Protein AF-A0A0F9G428-F1 (afdb_monomer)

Organism: NCBI:txid412755

InterPro domains:
  IPR003812 Fido domain [PF02661] (107-133)
  IPR036597 Fido-like domain superfamily [G3DSA:1.10.3290.10] (27-138)
  IPR036597 Fido-like domain superfamily [SSF140931] (68-133)

Solvent-accessible surface area (backbone atoms only — not comparable to full-atom values): 10472 Å² total; per-residue (Å²): 122,44,64,66,52,40,52,50,50,46,47,51,56,43,40,74,74,71,36,55,66,92,39,75,69,25,45,49,42,38,50,22,44,48,54,31,47,52,52,52,50,58,43,44,75,73,72,50,76,85,46,76,65,50,55,48,52,32,38,26,46,44,28,49,80,69,19,68,77,48,60,30,92,54,86,66,71,57,98,88,37,82,48,52,58,39,91,46,27,69,61,37,51,51,46,46,63,74,63,37,80,80,46,53,38,68,55,43,32,51,54,49,62,48,39,46,49,41,69,55,52,45,70,60,48,36,47,50,50,28,16,58,68,64,72,21,71,51,60,62,63,82,76,78,67,77,83,64,91,69,64,79,61,75,78,78,74,74,86,73,84,85,74,73,83,62,85,68,56,78,71,78,72,93,70,87,124

Structure (mmCIF, N/CA/C/O backbone):
data_AF-A0A0F9G428-F1
#
_entry.id   AF-A0A0F9G428-F1
#
loop_
_atom_site.group_PDB
_atom_site.id
_atom_site.type_symbol
_atom_site.label_atom_id
_atom_site.label_alt_id
_atom_site.label_comp_id
_atom_site.label_asym_id
_atom_site.label_entity_id
_atom_site.label_seq_id
_atom_site.pdbx_PDB_ins_code
_atom_site.Cartn_x
_atom_site.Cartn_y
_atom_site.Cartn_z
_atom_site.occupancy
_atom_site.B_iso_or_equiv
_atom_site.auth_seq_id
_atom_site.auth_comp_id
_atom_site.auth_asym_id
_atom_site.auth_atom_id
_atom_site.pdbx_PDB_model_num
ATOM 1 N N . MET A 1 1 ? -18.779 -11.225 -1.335 1.00 70.62 1 MET A N 1
ATOM 2 C CA . MET A 1 1 ? -17.618 -11.091 -2.227 1.00 70.62 1 MET A CA 1
ATOM 3 C C . MET A 1 1 ? -18.003 -10.741 -3.639 1.00 70.62 1 MET A C 1
ATOM 5 O O . MET A 1 1 ? -18.387 -11.609 -4.420 1.00 70.62 1 MET A O 1
ATOM 9 N N . ASN A 1 2 ? -17.846 -9.464 -3.974 1.00 89.25 2 ASN A N 1
ATOM 10 C CA . ASN A 1 2 ? -17.869 -9.012 -5.354 1.00 89.25 2 ASN A CA 1
ATOM 11 C C . ASN A 1 2 ? -16.471 -9.209 -5.968 1.00 89.25 2 ASN A C 1
ATOM 13 O O . ASN A 1 2 ? -15.674 -8.280 -6.058 1.00 89.25 2 ASN A O 1
ATOM 17 N N . VAL A 1 3 ? -16.157 -10.453 -6.356 1.00 91.69 3 VAL A N 1
ATOM 18 C CA . VAL A 1 3 ? -14.840 -10.837 -6.919 1.00 91.69 3 VAL A CA 1
ATOM 19 C C . VAL A 1 3 ? -14.454 -9.940 -8.096 1.00 91.69 3 VAL A C 1
ATOM 21 O O . VAL A 1 3 ? -13.291 -9.579 -8.252 1.00 91.69 3 VAL A O 1
ATOM 24 N N . ILE A 1 4 ? -15.443 -9.560 -8.909 1.00 94.88 4 ILE A N 1
ATOM 25 C CA . ILE A 1 4 ? -15.246 -8.707 -10.079 1.00 94.88 4 ILE A CA 1
ATOM 26 C C . ILE A 1 4 ? -14.824 -7.297 -9.649 1.00 94.88 4 ILE A C 1
ATOM 28 O O . ILE A 1 4 ? -13.865 -6.771 -10.208 1.00 94.88 4 ILE A O 1
ATOM 32 N N . ALA A 1 5 ? -15.485 -6.702 -8.649 1.00 95.81 5 ALA A N 1
ATOM 33 C CA . ALA A 1 5 ? -15.118 -5.375 -8.151 1.00 95.81 5 ALA A CA 1
ATOM 34 C C . ALA A 1 5 ? -13.703 -5.353 -7.558 1.00 95.81 5 ALA A C 1
ATOM 36 O O . ALA A 1 5 ? -12.905 -4.501 -7.941 1.00 95.81 5 ALA A O 1
ATOM 37 N N . VAL A 1 6 ? -13.359 -6.332 -6.712 1.00 97.44 6 VAL A N 1
ATOM 38 C CA . VAL A 1 6 ? -12.013 -6.448 -6.121 1.00 97.44 6 VAL A CA 1
ATOM 39 C C . VAL A 1 6 ? -10.941 -6.596 -7.197 1.00 97.44 6 VAL A C 1
ATOM 41 O O . VAL A 1 6 ? -9.953 -5.864 -7.205 1.00 97.44 6 VAL A O 1
ATOM 44 N N . HIS A 1 7 ? -11.150 -7.498 -8.154 1.00 97.81 7 HIS A N 1
ATOM 45 C CA . HIS A 1 7 ? -10.199 -7.706 -9.239 1.00 97.81 7 HIS A CA 1
ATOM 46 C C . HIS A 1 7 ? -10.033 -6.456 -10.120 1.00 97.81 7 HIS A C 1
ATOM 48 O O . HIS A 1 7 ? -8.911 -6.095 -10.477 1.00 97.81 7 HIS A O 1
ATOM 54 N N . ASN A 1 8 ? -11.130 -5.764 -10.445 1.00 97.88 8 ASN A N 1
ATOM 55 C CA . ASN A 1 8 ? -11.081 -4.528 -11.226 1.00 97.88 8 ASN A CA 1
ATOM 56 C C . ASN A 1 8 ? -10.352 -3.410 -10.475 1.00 97.88 8 ASN A C 1
ATOM 58 O O . ASN A 1 8 ? -9.539 -2.714 -11.080 1.00 97.88 8 ASN A O 1
ATOM 62 N N . PHE A 1 9 ? -10.591 -3.275 -9.169 1.00 98.00 9 PHE A N 1
ATOM 63 C CA . PHE A 1 9 ? -9.889 -2.316 -8.321 1.00 98.00 9 PHE A CA 1
ATOM 64 C C . PHE A 1 9 ? -8.380 -2.563 -8.315 1.00 98.00 9 PHE A C 1
ATOM 66 O O . PHE A 1 9 ? -7.604 -1.649 -8.578 1.00 98.00 9 PHE A O 1
ATOM 73 N N . ILE A 1 10 ? -7.959 -3.808 -8.078 1.00 98.38 10 ILE A N 1
ATOM 74 C CA . ILE A 1 10 ? -6.539 -4.182 -8.053 1.00 98.38 10 ILE A CA 1
ATOM 75 C C . ILE A 1 10 ? -5.865 -3.853 -9.387 1.00 98.38 10 ILE A C 1
ATOM 77 O O . ILE A 1 10 ? -4.782 -3.269 -9.409 1.00 98.38 10 ILE A O 1
ATOM 81 N N . ARG A 1 11 ? -6.505 -4.203 -10.509 1.00 98.25 11 ARG A N 1
ATOM 82 C CA . ARG A 1 11 ? -5.982 -3.891 -11.846 1.00 98.25 11 ARG A CA 1
ATOM 83 C C . ARG A 1 11 ? -5.840 -2.390 -12.059 1.00 98.25 11 ARG A C 1
ATOM 85 O O . ARG A 1 11 ? -4.772 -1.951 -12.473 1.00 98.25 11 ARG A O 1
ATOM 92 N N . ALA A 1 12 ? -6.882 -1.627 -11.737 1.00 96.94 12 ALA A N 1
ATOM 93 C CA . ALA A 1 12 ? -6.874 -0.177 -11.873 1.00 96.94 12 ALA A CA 1
ATOM 94 C C . ALA A 1 12 ? -5.786 0.470 -11.002 1.00 96.94 12 ALA A C 1
ATOM 96 O O . ALA A 1 12 ? -5.094 1.371 -11.462 1.00 96.94 12 ALA A O 1
ATOM 97 N N . GLU A 1 13 ? -5.581 -0.007 -9.772 1.00 96.38 13 GLU A N 1
ATOM 98 C CA . GLU A 1 13 ? -4.558 0.531 -8.872 1.00 96.38 13 GLU A CA 1
ATOM 99 C C . GLU A 1 13 ? -3.133 0.223 -9.357 1.00 96.38 13 GLU A C 1
ATOM 101 O O . GLU A 1 13 ? -2.259 1.089 -9.293 1.00 96.38 13 GLU A O 1
ATOM 106 N N . VAL A 1 14 ? -2.890 -0.977 -9.893 1.00 97.00 14 VAL A N 1
ATOM 107 C CA . VAL A 1 14 ? -1.595 -1.336 -10.497 1.00 97.00 14 VAL A CA 1
ATOM 108 C C . VAL A 1 14 ? -1.327 -0.504 -11.757 1.00 97.00 14 VAL A C 1
ATOM 110 O O . VAL A 1 14 ? -0.237 0.048 -11.903 1.00 97.00 14 VAL A O 1
ATOM 113 N N . GLU A 1 15 ? -2.321 -0.354 -12.634 1.00 96.50 15 GLU A N 1
ATOM 114 C CA . GLU A 1 15 ? -2.215 0.459 -13.853 1.00 96.50 15 GLU A CA 1
ATOM 115 C C . GLU A 1 15 ? -1.987 1.944 -13.536 1.00 96.50 15 GLU A C 1
ATOM 117 O O . GLU A 1 15 ? -1.097 2.576 -14.106 1.00 96.50 15 GLU A O 1
ATOM 122 N N . ARG A 1 16 ? -2.711 2.497 -12.554 1.00 93.44 16 ARG A N 1
ATOM 123 C CA . ARG A 1 16 ? -2.558 3.886 -12.086 1.00 93.44 16 ARG A CA 1
ATOM 124 C C . ARG A 1 16 ? -1.141 4.189 -11.592 1.00 93.44 16 ARG A C 1
ATOM 126 O O . ARG A 1 16 ? -0.690 5.329 -11.691 1.00 93.44 16 ARG A O 1
ATOM 133 N N . GLN A 1 17 ? -0.432 3.187 -11.071 1.00 90.06 17 GLN A N 1
ATOM 134 C CA . GLN A 1 17 ? 0.965 3.308 -10.640 1.00 90.06 17 GLN A CA 1
ATOM 135 C C . GLN A 1 17 ? 1.978 3.165 -11.791 1.00 90.06 17 GLN A C 1
ATOM 137 O O . GLN A 1 17 ? 3.183 3.210 -11.552 1.00 90.06 17 GLN A O 1
ATOM 142 N N . GLY A 1 18 ? 1.501 3.062 -13.035 1.00 93.62 18 GLY A N 1
ATOM 143 C CA . GLY A 1 18 ? 2.313 3.099 -14.249 1.00 93.62 18 GLY A CA 1
ATOM 144 C C . GLY A 1 18 ? 2.763 1.732 -14.759 1.00 93.62 18 GLY A C 1
ATOM 145 O O . GLY A 1 18 ? 3.651 1.676 -15.608 1.00 93.62 18 GLY A O 1
ATOM 146 N N . PHE A 1 19 ? 2.187 0.638 -14.256 1.00 96.00 19 PHE A N 1
ATOM 147 C CA . PHE A 1 19 ? 2.495 -0.702 -14.751 1.00 96.00 19 PHE A CA 1
ATOM 148 C C . PHE A 1 19 ? 1.577 -1.088 -15.907 1.00 96.00 19 PHE A C 1
ATOM 150 O O . PHE A 1 19 ? 0.356 -1.058 -15.785 1.00 96.00 19 PHE A O 1
ATOM 157 N N . ASP A 1 20 ? 2.183 -1.516 -17.010 1.00 97.50 20 ASP A N 1
ATOM 158 C CA . ASP A 1 20 ? 1.467 -2.056 -18.161 1.00 97.50 20 ASP A CA 1
ATOM 159 C C . ASP A 1 20 ? 0.950 -3.470 -17.850 1.00 97.50 20 ASP A C 1
ATOM 161 O O . ASP A 1 20 ? 1.734 -4.404 -17.631 1.00 97.50 20 ASP A O 1
ATOM 165 N N . LEU A 1 21 ? -0.376 -3.622 -17.828 1.00 97.81 21 LEU A N 1
ATOM 166 C CA . LEU A 1 21 ? -1.058 -4.867 -17.474 1.00 97.81 21 LEU A CA 1
ATOM 167 C C . LEU A 1 21 ? -0.933 -5.968 -18.537 1.00 97.81 21 LEU A C 1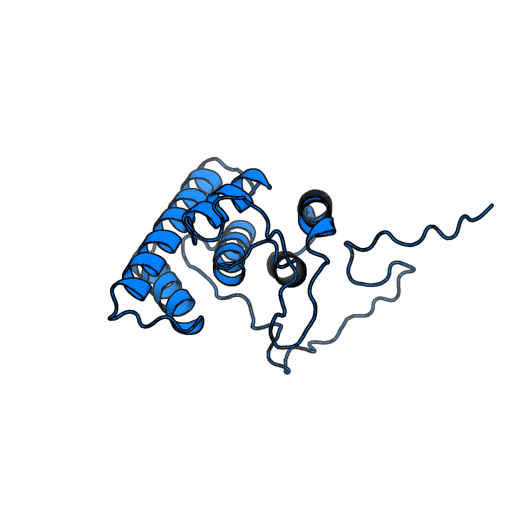
ATOM 169 O O . LEU A 1 21 ? -1.221 -7.122 -18.217 1.00 97.81 21 LEU A O 1
ATOM 173 N N . ASP A 1 22 ? -0.483 -5.642 -19.751 1.00 97.44 22 ASP A N 1
ATOM 174 C CA . ASP A 1 22 ? -0.240 -6.614 -20.823 1.00 97.44 22 ASP A CA 1
ATOM 175 C C . ASP A 1 22 ? 1.184 -7.198 -20.764 1.00 97.44 22 ASP A C 1
ATOM 177 O O . ASP A 1 22 ? 1.534 -8.128 -21.497 1.00 97.44 22 ASP A O 1
ATOM 181 N N . THR A 1 23 ? 2.019 -6.698 -19.849 1.00 98.19 23 THR A N 1
ATOM 182 C CA . THR A 1 23 ? 3.362 -7.229 -19.598 1.00 98.19 23 THR A CA 1
ATOM 183 C C . THR A 1 23 ? 3.367 -8.263 -18.475 1.00 98.19 23 THR A C 1
ATOM 185 O O . THR A 1 23 ? 2.554 -8.231 -17.548 1.00 98.19 23 THR A O 1
ATOM 188 N N . ALA A 1 24 ? 4.360 -9.159 -18.496 1.00 98.00 24 ALA A N 1
ATOM 189 C CA . ALA A 1 24 ? 4.604 -10.079 -17.382 1.00 98.00 24 ALA A CA 1
ATOM 190 C C . ALA A 1 24 ? 4.796 -9.334 -16.050 1.00 98.00 24 ALA A C 1
ATOM 192 O O . ALA A 1 24 ? 4.366 -9.812 -15.003 1.00 98.00 24 ALA A O 1
ATOM 193 N N . GLU A 1 25 ? 5.404 -8.149 -16.098 1.00 96.88 25 GLU A N 1
ATOM 194 C CA . GLU A 1 25 ? 5.651 -7.323 -14.926 1.00 96.88 25 GLU A CA 1
ATOM 195 C C . GLU A 1 25 ? 4.349 -6.814 -14.279 1.00 96.88 25 GLU A C 1
ATOM 197 O O . GLU A 1 25 ? 4.167 -6.962 -13.065 1.00 96.88 25 GLU A O 1
ATOM 202 N N . GLY A 1 26 ? 3.435 -6.249 -15.075 1.00 97.88 26 GLY A N 1
ATOM 203 C CA . GLY A 1 26 ? 2.136 -5.779 -14.589 1.00 97.88 26 GLY A CA 1
ATOM 204 C C . GLY A 1 26 ? 1.253 -6.924 -14.099 1.00 97.88 26 GLY A C 1
ATOM 205 O O . GLY A 1 26 ? 0.699 -6.845 -13.001 1.00 97.88 26 GLY A O 1
ATOM 206 N N . MET A 1 27 ? 1.192 -8.034 -14.844 1.00 98.25 27 MET A N 1
ATOM 207 C CA . MET A 1 27 ? 0.426 -9.224 -14.445 1.00 98.25 27 MET A CA 1
ATOM 208 C C . MET A 1 27 ? 0.893 -9.804 -13.101 1.00 98.25 27 MET A C 1
ATOM 210 O O . MET A 1 27 ? 0.073 -10.187 -12.260 1.00 98.25 27 MET A O 1
ATOM 214 N N . VAL A 1 28 ? 2.208 -9.845 -12.867 1.0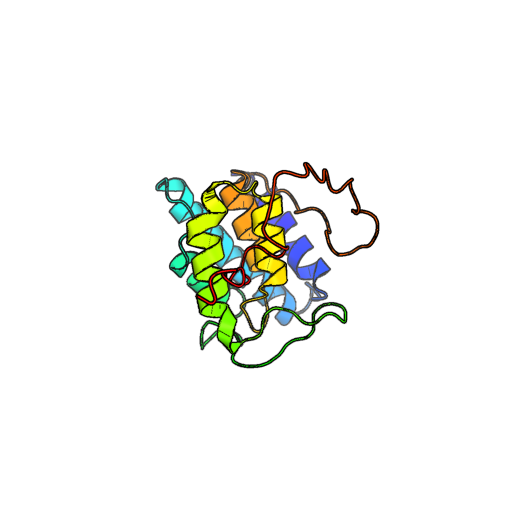0 98.31 28 VAL A N 1
ATOM 215 C CA . VAL A 1 28 ? 2.767 -10.312 -11.591 1.00 98.31 28 VAL A CA 1
ATOM 216 C C . VAL A 1 28 ? 2.395 -9.369 -10.447 1.00 98.31 28 VAL A C 1
ATOM 218 O O . VAL A 1 28 ? 2.014 -9.846 -9.382 1.00 98.31 28 VAL A O 1
ATOM 221 N N . ARG A 1 29 ? 2.404 -8.047 -10.656 1.00 98.38 29 ARG A N 1
ATOM 222 C CA . ARG A 1 29 ? 1.995 -7.084 -9.617 1.00 98.38 29 ARG A CA 1
ATOM 223 C C . ARG A 1 29 ? 0.510 -7.128 -9.286 1.00 98.38 29 ARG A C 1
ATOM 225 O O . ARG A 1 29 ? 0.165 -7.003 -8.113 1.00 98.38 29 ARG A O 1
ATOM 232 N N . VAL A 1 30 ? -0.351 -7.360 -10.279 1.00 98.50 30 VAL A N 1
ATOM 233 C CA . VAL A 1 30 ? -1.775 -7.663 -10.047 1.00 98.50 30 VAL A CA 1
ATOM 234 C C . VAL A 1 30 ? -1.908 -8.906 -9.170 1.00 98.50 30 VAL A C 1
ATOM 236 O O . VAL A 1 30 ? -2.649 -8.891 -8.191 1.00 98.50 30 VAL A O 1
ATOM 239 N N . SER A 1 31 ? -1.142 -9.957 -9.471 1.00 98.56 31 SER A N 1
ATOM 240 C CA . SER A 1 31 ? -1.166 -11.205 -8.698 1.00 98.56 31 SER A CA 1
ATOM 241 C C . SER A 1 31 ? -0.684 -10.995 -7.257 1.00 98.56 31 SER A C 1
ATOM 243 O O . SER A 1 31 ? -1.336 -11.441 -6.319 1.00 98.56 31 SER A O 1
ATOM 245 N N . TRP A 1 32 ? 0.419 -10.270 -7.063 1.00 98.75 32 TRP A N 1
ATOM 246 C CA . TRP A 1 32 ? 0.957 -9.928 -5.743 1.00 98.75 32 TRP A CA 1
ATOM 247 C C . TRP A 1 32 ? -0.009 -9.094 -4.904 1.00 98.75 32 TRP A C 1
ATOM 249 O O . TRP A 1 32 ? -0.239 -9.407 -3.737 1.00 98.75 32 TRP A O 1
ATOM 259 N N . MET A 1 33 ? -0.623 -8.066 -5.492 1.00 98.56 33 MET A N 1
ATOM 260 C CA . MET A 1 33 ? -1.630 -7.277 -4.787 1.00 98.56 33 MET A CA 1
ATOM 261 C C . MET A 1 33 ? -2.877 -8.113 -4.464 1.00 98.56 33 MET A C 1
ATOM 263 O O . MET A 1 33 ? -3.417 -7.965 -3.374 1.00 98.56 33 MET A O 1
ATOM 267 N N . GLY A 1 34 ? -3.291 -9.029 -5.348 1.00 98.62 34 GLY A N 1
ATOM 268 C CA . GLY A 1 34 ? -4.361 -9.996 -5.074 1.00 98.62 34 GLY A CA 1
ATOM 269 C C . GLY A 1 34 ? -4.077 -10.883 -3.866 1.00 98.62 34 GLY A C 1
ATOM 270 O O . GLY A 1 34 ? -4.918 -10.986 -2.978 1.00 98.62 34 GLY A O 1
ATOM 271 N N . LEU A 1 35 ? -2.868 -11.443 -3.771 1.00 98.69 35 LEU A N 1
ATOM 272 C CA . LEU A 1 35 ? -2.460 -12.251 -2.617 1.00 98.69 35 LEU A CA 1
ATOM 273 C C . LEU A 1 35 ? -2.467 -11.443 -1.310 1.00 98.69 35 LEU A C 1
ATOM 275 O O . LEU A 1 35 ? -2.949 -11.928 -0.287 1.00 98.69 35 LEU A O 1
ATOM 279 N N . ALA A 1 36 ? -1.973 -10.203 -1.340 1.00 98.62 36 ALA A N 1
ATOM 280 C CA . ALA A 1 36 ? -2.014 -9.318 -0.176 1.00 98.62 36 ALA A CA 1
ATOM 281 C C . ALA A 1 36 ? -3.454 -8.927 0.210 1.00 98.62 36 ALA A C 1
ATOM 283 O O . ALA A 1 36 ? -3.769 -8.807 1.395 1.00 98.62 36 ALA A O 1
ATOM 284 N N . TRP A 1 37 ? -4.341 -8.760 -0.774 1.00 98.56 37 TRP A N 1
ATOM 285 C CA . TRP A 1 37 ? -5.758 -8.477 -0.545 1.00 98.56 37 TRP A CA 1
ATOM 286 C C . TRP A 1 37 ? -6.470 -9.653 0.126 1.00 98.56 37 TRP A C 1
ATOM 288 O O . TRP A 1 37 ? -7.191 -9.470 1.108 1.00 98.56 37 TRP A O 1
ATOM 298 N N . ASP A 1 38 ? -6.240 -10.871 -0.364 1.00 98.12 38 ASP A N 1
ATOM 299 C CA . ASP A 1 38 ? -6.799 -12.085 0.231 1.00 98.12 38 ASP A CA 1
ATOM 300 C C . ASP A 1 38 ? -6.282 -12.300 1.658 1.00 98.12 38 ASP A C 1
ATOM 302 O O . ASP A 1 38 ? -7.063 -12.649 2.545 1.00 98.12 38 ASP A O 1
ATOM 306 N N . TYR A 1 39 ? -5.003 -12.001 1.916 1.00 98.06 39 TYR A N 1
ATOM 307 C CA . TYR A 1 39 ? -4.448 -11.989 3.271 1.00 98.06 39 TYR A CA 1
ATOM 308 C C . TYR A 1 39 ? -5.224 -11.042 4.201 1.00 98.06 39 TYR A C 1
ATOM 310 O O . TYR A 1 39 ? -5.662 -11.459 5.278 1.00 98.06 39 TYR A O 1
ATOM 318 N N . ALA A 1 40 ? -5.441 -9.790 3.781 1.00 97.94 40 ALA A N 1
ATOM 319 C CA . ALA A 1 40 ? -6.188 -8.804 4.564 1.00 97.94 40 ALA A CA 1
ATOM 320 C C . ALA A 1 40 ? -7.617 -9.277 4.862 1.00 97.94 40 ALA A C 1
ATOM 322 O O . ALA A 1 40 ? -8.065 -9.216 6.005 1.00 97.94 40 ALA A O 1
ATOM 323 N N . ARG A 1 41 ? -8.305 -9.842 3.865 1.00 96.00 41 ARG A N 1
ATOM 324 C CA . ARG A 1 41 ? -9.663 -10.384 4.026 1.00 96.00 41 ARG A CA 1
ATOM 325 C C . ARG A 1 41 ? -9.725 -11.552 4.996 1.00 96.00 41 ARG A C 1
ATOM 327 O O . ARG A 1 41 ? -10.626 -11.615 5.830 1.00 96.00 41 ARG A O 1
ATOM 334 N N . MET A 1 42 ? -8.772 -12.480 4.914 1.00 95.75 42 MET A N 1
ATOM 335 C CA . MET A 1 42 ? -8.703 -13.605 5.847 1.00 95.75 42 MET A CA 1
ATOM 336 C C . MET A 1 42 ? -8.555 -13.115 7.290 1.00 95.75 42 MET A C 1
ATOM 338 O O . MET A 1 42 ? -9.246 -13.617 8.177 1.00 95.75 42 MET A O 1
ATOM 342 N N . ARG A 1 43 ? -7.715 -12.102 7.526 1.00 96.00 43 ARG A N 1
ATOM 343 C CA . ARG A 1 43 ? -7.529 -11.506 8.857 1.00 96.00 43 ARG A CA 1
ATOM 344 C C . ARG A 1 43 ? -8.752 -10.719 9.325 1.00 96.00 43 ARG A C 1
ATOM 346 O O . ARG A 1 43 ? -9.196 -10.926 10.452 1.00 96.00 43 ARG A O 1
ATOM 353 N N . GLU A 1 44 ? -9.352 -9.903 8.461 1.00 94.12 44 GLU A N 1
ATOM 354 C CA . GLU A 1 44 ? -10.589 -9.175 8.769 1.00 94.12 44 GLU A CA 1
ATOM 355 C C . GLU A 1 44 ? -11.734 -10.128 9.141 1.00 94.12 44 GLU A C 1
ATOM 357 O O . GLU A 1 44 ? -12.436 -9.894 10.122 1.00 94.12 44 GLU A O 1
ATOM 362 N N . SER A 1 45 ? -11.885 -11.247 8.423 1.00 87.25 45 SER A N 1
ATOM 363 C CA . SER A 1 45 ? -12.916 -12.253 8.719 1.00 87.25 45 SER A CA 1
ATOM 364 C C . SER A 1 45 ? -12.753 -12.907 10.098 1.00 87.25 45 SER A C 1
ATOM 366 O O . SER A 1 45 ? -13.726 -13.391 10.675 1.00 87.25 45 SER A O 1
ATOM 368 N N . GLY A 1 46 ? -11.534 -12.881 10.649 1.00 87.00 46 GLY A N 1
ATOM 369 C CA . GLY A 1 46 ? -11.232 -13.276 12.025 1.00 87.00 46 GLY A CA 1
ATOM 370 C C . GLY A 1 46 ? -11.570 -12.209 13.075 1.00 87.00 46 GLY A C 1
ATOM 371 O O . GLY A 1 46 ? -11.461 -12.484 14.266 1.00 87.00 46 GLY A O 1
ATOM 372 N N . GLY A 1 47 ? -11.997 -11.014 12.654 1.00 84.38 47 GLY A N 1
ATOM 373 C CA . GLY A 1 47 ? -12.283 -9.863 13.513 1.00 84.38 47 GLY A CA 1
ATOM 374 C C . GLY A 1 47 ? -11.060 -8.997 13.834 1.00 84.38 47 GLY A C 1
ATOM 375 O O . GLY A 1 47 ? -11.155 -8.103 14.679 1.00 84.38 47 GLY A O 1
ATOM 376 N N . ASP A 1 48 ? -9.919 -9.241 13.184 1.00 85.69 48 ASP A N 1
ATOM 377 C CA . ASP A 1 48 ? -8.679 -8.522 13.463 1.00 85.69 48 ASP A CA 1
ATOM 378 C C . ASP A 1 48 ? -8.646 -7.144 12.788 1.00 85.69 48 ASP A C 1
ATOM 380 O O . ASP A 1 48 ? -9.023 -6.974 11.626 1.00 85.69 48 ASP A O 1
ATOM 384 N N . LYS A 1 49 ? -8.076 -6.166 13.498 1.00 89.56 49 LYS A N 1
ATOM 385 C CA . LYS A 1 49 ? -7.566 -4.925 12.896 1.00 89.56 49 LYS A CA 1
ATOM 386 C C . LYS A 1 49 ? -6.112 -5.128 12.425 1.00 89.56 49 LYS A C 1
ATOM 388 O O . LYS A 1 49 ? -5.387 -5.891 13.068 1.00 89.56 49 LYS A O 1
ATOM 393 N N . PRO A 1 50 ? -5.648 -4.425 11.374 1.00 93.50 50 PRO A N 1
ATOM 394 C CA . PRO A 1 50 ? -4.320 -4.641 10.786 1.00 93.50 50 PRO A CA 1
ATOM 395 C C . PRO A 1 50 ? -3.162 -4.269 11.719 1.00 93.50 50 PRO A C 1
ATOM 397 O O . PRO A 1 50 ? -2.879 -3.103 11.918 1.00 93.50 50 PRO A O 1
ATOM 400 N N . SER A 1 51 ? -2.398 -5.219 12.238 1.00 93.88 51 SER A N 1
ATOM 401 C CA . SER A 1 51 ? -1.187 -4.919 13.016 1.00 93.88 51 SER A CA 1
ATOM 402 C C . SER A 1 51 ? -0.020 -4.404 12.151 1.00 93.88 51 SER A C 1
ATOM 404 O O . SER A 1 51 ? -0.005 -4.543 10.930 1.00 93.88 51 SER A O 1
ATOM 406 N N . VAL A 1 52 ? 1.046 -3.895 12.785 1.00 94.75 52 VAL A N 1
ATOM 407 C CA . VAL A 1 52 ? 2.309 -3.577 12.078 1.00 94.75 52 VAL A CA 1
ATOM 408 C C . VAL A 1 52 ? 2.902 -4.807 11.380 1.00 94.75 52 VAL A C 1
ATOM 410 O O . VAL A 1 52 ? 3.501 -4.673 10.315 1.00 94.75 52 VAL A O 1
ATOM 413 N N . TYR A 1 53 ? 2.715 -6.003 11.947 1.00 96.00 53 TYR A N 1
ATOM 414 C CA . TYR A 1 53 ? 3.126 -7.246 11.296 1.00 96.00 53 TYR A CA 1
ATOM 415 C C . TYR A 1 53 ? 2.354 -7.466 9.988 1.00 96.00 53 TYR A C 1
ATOM 417 O O . TYR A 1 53 ? 2.963 -7.7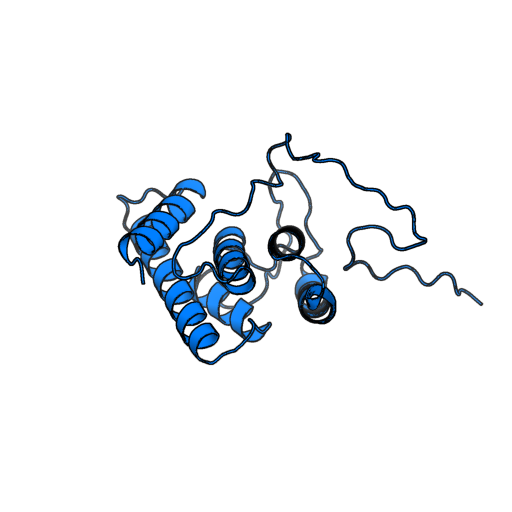73 8.970 1.00 96.00 53 TYR A O 1
ATOM 425 N N . ASP A 1 54 ? 1.047 -7.199 9.983 1.00 97.06 54 ASP A N 1
ATOM 426 C CA . ASP A 1 54 ? 0.208 -7.314 8.783 1.00 97.06 54 ASP A CA 1
ATOM 427 C C . ASP A 1 54 ? 0.643 -6.340 7.691 1.00 97.06 54 ASP A C 1
ATOM 429 O O . ASP A 1 54 ? 0.708 -6.699 6.519 1.00 97.06 54 ASP A O 1
ATOM 433 N N . ILE A 1 55 ? 1.013 -5.120 8.082 1.00 97.50 55 ILE A N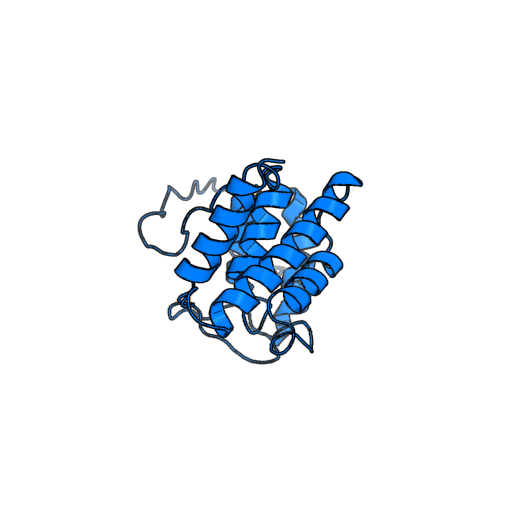 1
ATOM 434 C CA . ILE A 1 55 ? 1.547 -4.110 7.165 1.00 97.50 55 ILE A CA 1
ATOM 435 C C . ILE A 1 55 ? 2.855 -4.592 6.516 1.00 97.50 55 ILE A C 1
ATOM 437 O O . ILE A 1 55 ? 3.039 -4.431 5.309 1.00 97.50 55 ILE A O 1
ATOM 441 N N . LEU A 1 56 ? 3.758 -5.198 7.294 1.00 98.12 56 LEU A N 1
ATOM 442 C CA . LEU A 1 56 ? 5.020 -5.751 6.790 1.00 98.12 56 LEU A CA 1
ATOM 443 C C . LEU A 1 56 ? 4.803 -6.969 5.881 1.00 98.12 56 LEU A C 1
ATOM 445 O O . LEU A 1 56 ? 5.440 -7.057 4.832 1.00 98.12 56 LEU A O 1
ATOM 449 N N . GLU A 1 57 ? 3.895 -7.869 6.253 1.00 98.38 57 GLU A N 1
ATOM 450 C CA . GLU A 1 57 ? 3.547 -9.059 5.470 1.00 98.38 57 GLU A CA 1
ATOM 451 C C . GLU A 1 57 ? 2.942 -8.672 4.113 1.00 98.38 57 GLU A C 1
ATOM 453 O O . GLU A 1 57 ? 3.374 -9.156 3.063 1.00 98.38 57 GLU A O 1
ATOM 458 N N . MET A 1 58 ? 2.002 -7.720 4.103 1.00 98.56 58 MET A N 1
ATOM 459 C CA . MET A 1 58 ? 1.427 -7.191 2.864 1.00 98.56 58 MET A CA 1
ATOM 460 C C . MET A 1 58 ? 2.482 -6.492 2.004 1.00 98.56 58 MET A C 1
ATOM 462 O O . MET A 1 58 ? 2.500 -6.685 0.791 1.00 98.56 58 MET A O 1
ATOM 466 N N . ALA A 1 59 ? 3.387 -5.716 2.605 1.00 98.50 59 ALA A N 1
ATOM 467 C CA . ALA A 1 59 ? 4.447 -5.033 1.867 1.00 98.50 59 ALA A CA 1
ATOM 468 C C . ALA A 1 59 ? 5.449 -5.999 1.229 1.00 98.50 59 ALA A C 1
ATOM 470 O O . ALA A 1 59 ? 5.876 -5.774 0.092 1.00 98.50 59 ALA A O 1
ATOM 471 N N . TYR A 1 60 ? 5.812 -7.071 1.939 1.00 98.56 60 TYR A N 1
ATOM 472 C CA . TYR A 1 60 ? 6.609 -8.157 1.381 1.00 98.56 60 TYR A CA 1
ATOM 473 C C . TYR A 1 60 ? 5.853 -8.852 0.246 1.00 98.56 60 TYR A C 1
ATOM 475 O O . TYR A 1 60 ? 6.408 -9.049 -0.825 1.00 98.56 60 TYR A O 1
ATOM 483 N N . THR A 1 61 ? 4.568 -9.145 0.425 1.00 98.69 61 THR A N 1
ATOM 484 C CA . THR A 1 61 ? 3.760 -9.805 -0.608 1.00 98.69 61 THR A CA 1
ATOM 485 C C . THR A 1 61 ? 3.621 -8.949 -1.872 1.00 98.69 61 THR A C 1
ATOM 487 O O . THR A 1 61 ? 3.735 -9.473 -2.976 1.00 98.69 61 THR A O 1
ATOM 490 N N . ILE A 1 62 ? 3.423 -7.633 -1.722 1.00 98.44 62 ILE A N 1
ATOM 491 C CA . ILE A 1 62 ? 3.217 -6.676 -2.822 1.00 98.44 62 ILE A CA 1
ATOM 492 C C . ILE A 1 62 ? 4.483 -6.439 -3.657 1.00 98.44 62 ILE A C 1
ATOM 494 O O . ILE A 1 62 ? 4.378 -6.248 -4.868 1.00 98.44 62 ILE A O 1
ATOM 498 N N . GLU A 1 63 ? 5.663 -6.423 -3.035 1.00 98.06 63 GLU A N 1
ATOM 499 C CA . GLU A 1 63 ? 6.950 -6.201 -3.709 1.00 98.06 63 GLU A CA 1
ATOM 500 C C . GLU A 1 63 ? 8.064 -7.050 -3.054 1.00 98.06 63 GLU A C 1
ATOM 502 O O . GLU A 1 63 ? 8.959 -6.513 -2.388 1.00 98.06 63 GLU A O 1
ATOM 507 N N . PRO A 1 64 ? 8.067 -8.382 -3.244 1.00 97.69 64 PRO A N 1
ATOM 508 C CA . PRO A 1 64 ? 8.869 -9.314 -2.439 1.00 97.69 64 PRO A CA 1
ATOM 509 C C . PRO A 1 64 ? 10.371 -9.113 -2.573 1.00 97.69 64 PRO A C 1
ATOM 511 O O . PRO A 1 64 ? 11.113 -9.272 -1.606 1.00 97.69 64 PRO A O 1
ATOM 514 N N . VAL A 1 65 ? 10.840 -8.715 -3.756 1.00 97.25 65 VAL A N 1
ATOM 515 C CA . VAL A 1 65 ? 12.266 -8.448 -3.983 1.00 97.25 65 VAL A CA 1
ATOM 516 C C . VAL A 1 65 ? 12.674 -7.106 -3.372 1.00 97.25 65 VAL A C 1
ATOM 518 O O . VAL A 1 65 ? 13.723 -7.007 -2.736 1.00 97.25 65 VAL A O 1
ATOM 521 N N . ARG A 1 66 ? 11.849 -6.065 -3.538 1.00 96.69 66 ARG A N 1
ATOM 522 C CA . ARG A 1 66 ? 12.181 -4.701 -3.090 1.00 96.69 66 ARG A CA 1
ATOM 523 C C . ARG A 1 66 ? 12.028 -4.538 -1.582 1.00 96.69 66 ARG A C 1
ATOM 525 O O . ARG A 1 66 ? 12.808 -3.807 -0.975 1.00 96.69 66 ARG A O 1
ATOM 532 N N . ASN A 1 67 ? 11.077 -5.249 -0.984 1.00 97.88 67 ASN A N 1
ATOM 533 C CA . ASN A 1 67 ? 10.747 -5.181 0.438 1.00 97.88 67 ASN A CA 1
ATOM 534 C C . ASN A 1 67 ? 11.254 -6.407 1.220 1.00 97.88 67 ASN A C 1
ATOM 536 O O . ASN A 1 67 ? 10.879 -6.603 2.372 1.00 97.88 67 ASN A O 1
ATOM 540 N N . ALA A 1 68 ? 12.180 -7.194 0.652 1.00 97.44 68 ALA A N 1
ATOM 541 C CA . ALA A 1 68 ? 12.788 -8.363 1.304 1.00 97.44 68 ALA A CA 1
ATOM 542 C C . ALA A 1 68 ? 13.449 -8.062 2.665 1.00 97.44 68 ALA A C 1
ATOM 544 O O . ALA A 1 68 ? 13.672 -8.967 3.464 1.00 97.44 68 ALA A O 1
ATOM 545 N N . ARG A 1 69 ? 13.802 -6.795 2.923 1.00 96.69 69 ARG A N 1
ATOM 546 C CA . ARG A 1 69 ? 14.410 -6.327 4.181 1.00 96.69 69 ARG A CA 1
ATOM 547 C C . ARG A 1 69 ? 13.431 -5.545 5.070 1.00 96.69 69 ARG A C 1
ATOM 549 O O . ARG A 1 69 ? 13.869 -4.871 5.998 1.00 96.69 69 ARG A O 1
ATOM 556 N N . GLY A 1 70 ? 12.130 -5.609 4.785 1.00 97.19 70 GLY A N 1
ATOM 557 C CA . GLY A 1 70 ? 11.103 -4.831 5.472 1.00 97.19 70 GLY A CA 1
ATOM 558 C C . GLY A 1 70 ? 11.146 -3.359 5.066 1.00 97.19 70 GLY A C 1
ATOM 559 O O . GLY A 1 70 ? 11.026 -3.029 3.886 1.00 97.19 70 GLY A O 1
ATOM 560 N N . PHE A 1 71 ? 11.311 -2.467 6.043 1.00 97.88 71 PHE A N 1
ATOM 561 C CA . PHE A 1 71 ? 11.349 -1.022 5.813 1.00 97.88 71 PHE A CA 1
ATOM 562 C C . PHE A 1 71 ? 12.481 -0.599 4.875 1.00 97.88 71 PHE A C 1
ATOM 564 O O . PHE A 1 71 ? 13.565 -1.198 4.862 1.00 97.88 71 PHE A O 1
ATOM 571 N N . ARG A 1 72 ? 12.260 0.493 4.136 1.00 97.44 72 ARG A N 1
ATOM 572 C CA . ARG A 1 72 ? 13.307 1.088 3.299 1.00 97.44 72 ARG A CA 1
ATOM 573 C C . ARG A 1 72 ? 14.538 1.457 4.125 1.00 97.44 72 ARG A C 1
ATOM 575 O O . ARG A 1 72 ? 14.436 1.938 5.249 1.00 97.44 72 ARG A O 1
ATOM 582 N N . GLN A 1 73 ? 15.710 1.254 3.530 1.00 96.75 73 GLN A N 1
ATOM 583 C CA . GLN A 1 73 ? 17.018 1.486 4.162 1.00 96.75 73 GLN A CA 1
ATOM 584 C C . GLN A 1 73 ? 17.721 2.731 3.598 1.00 96.75 73 GLN A C 1
ATOM 586 O O . GLN A 1 73 ? 18.934 2.888 3.722 1.00 96.75 73 GLN A O 1
ATOM 591 N N . GLY A 1 74 ? 16.967 3.593 2.914 1.00 94.06 74 GLY A N 1
ATOM 592 C CA . GLY A 1 74 ? 17.496 4.768 2.243 1.00 94.06 74 GLY A CA 1
ATOM 593 C C . GLY A 1 74 ? 16.442 5.854 2.024 1.00 94.06 74 GLY A C 1
ATOM 594 O O . GLY A 1 74 ? 15.235 5.613 2.178 1.00 94.06 74 GLY A O 1
ATOM 595 N N . PRO A 1 75 ? 16.891 7.076 1.699 1.00 93.19 75 PRO A N 1
ATOM 596 C CA . PRO A 1 75 ? 15.994 8.175 1.383 1.00 93.19 75 PRO A CA 1
ATOM 597 C C . PRO A 1 75 ? 15.232 7.888 0.086 1.00 93.19 75 PRO A C 1
ATOM 599 O O . PRO A 1 75 ? 15.777 7.311 -0.853 1.00 93.19 75 PRO A O 1
ATOM 602 N N . VAL A 1 76 ? 13.979 8.330 0.038 1.00 90.25 76 VAL A N 1
ATOM 603 C CA . VAL A 1 76 ? 13.146 8.326 -1.169 1.00 90.25 76 VAL A CA 1
ATOM 604 C C . VAL A 1 76 ? 12.467 9.684 -1.287 1.00 90.25 76 VAL A C 1
ATOM 606 O O . VAL A 1 76 ? 12.241 10.358 -0.281 1.00 90.25 76 VAL A O 1
ATOM 609 N N . ILE A 1 77 ? 12.168 10.086 -2.517 1.00 85.31 77 ILE A N 1
ATOM 610 C CA . ILE A 1 77 ? 11.440 11.315 -2.822 1.00 85.31 77 ILE A CA 1
ATOM 611 C C . ILE A 1 77 ? 10.129 10.900 -3.470 1.00 85.31 77 ILE A C 1
ATOM 613 O O . ILE A 1 77 ? 10.131 10.147 -4.443 1.00 85.31 77 ILE A O 1
ATOM 617 N N . VAL A 1 78 ? 9.020 11.416 -2.955 1.00 82.75 78 VAL A N 1
ATOM 618 C CA . VAL A 1 78 ? 7.682 11.110 -3.461 1.00 82.75 78 VAL A CA 1
ATOM 619 C C . VAL A 1 78 ? 7.095 12.394 -4.013 1.00 82.75 78 VAL A C 1
ATOM 621 O O . VAL A 1 78 ? 6.958 13.375 -3.290 1.00 82.75 78 VAL A O 1
ATOM 624 N N . ARG A 1 79 ? 6.810 12.421 -5.322 1.00 76.62 79 ARG A N 1
ATOM 625 C CA . ARG A 1 79 ? 6.264 13.602 -6.025 1.00 76.62 79 ARG A CA 1
ATOM 626 C C . ARG A 1 79 ? 7.032 14.910 -5.719 1.00 76.62 79 ARG A C 1
ATOM 628 O O . ARG A 1 79 ? 6.441 15.974 -5.576 1.00 76.62 79 ARG A O 1
ATOM 635 N N . GLY A 1 80 ? 8.361 14.829 -5.607 1.00 78.06 80 GLY A N 1
ATOM 636 C CA . GLY A 1 80 ? 9.233 15.980 -5.329 1.00 78.06 80 GLY A CA 1
ATOM 637 C C . GLY A 1 80 ? 9.319 16.405 -3.858 1.00 78.06 80 GLY A C 1
ATOM 638 O O . GLY A 1 80 ? 10.001 17.382 -3.559 1.00 78.06 80 GLY A O 1
ATOM 639 N N . GLN A 1 81 ? 8.669 15.687 -2.940 1.00 77.44 81 GLN A N 1
ATOM 640 C CA . GLN A 1 81 ? 8.699 15.961 -1.504 1.00 77.44 81 GLN A CA 1
ATOM 641 C C . GLN A 1 81 ? 9.530 14.917 -0.753 1.00 77.44 81 GLN A C 1
ATOM 643 O O . GLN A 1 81 ? 9.521 13.727 -1.083 1.00 77.44 81 GLN A O 1
ATOM 648 N N . ASN A 1 82 ? 10.249 15.379 0.273 1.00 79.94 82 ASN A N 1
ATOM 649 C CA . ASN A 1 82 ? 10.883 14.489 1.236 1.00 79.94 82 ASN A CA 1
ATOM 650 C C . ASN A 1 82 ? 9.809 13.908 2.153 1.00 79.94 82 ASN A C 1
ATOM 652 O O . ASN A 1 82 ? 9.005 14.642 2.723 1.00 79.94 82 ASN A O 1
ATOM 656 N N . VAL A 1 83 ? 9.839 12.593 2.301 1.00 89.00 83 VAL A N 1
ATOM 657 C CA . VAL A 1 83 ? 9.057 11.853 3.295 1.00 89.00 83 VAL A CA 1
ATOM 658 C C . VAL A 1 83 ? 9.864 11.706 4.587 1.00 89.00 83 VAL A C 1
ATOM 660 O O . VAL A 1 83 ? 11.009 12.162 4.665 1.00 89.00 83 VAL A O 1
ATOM 663 N N . VAL A 1 84 ? 9.290 11.045 5.597 1.00 92.00 84 VAL A N 1
ATOM 664 C CA . VAL A 1 84 ? 9.964 10.735 6.874 1.00 92.00 84 VAL A CA 1
ATOM 665 C C . VAL A 1 84 ? 11.390 10.216 6.644 1.00 92.00 84 VAL A C 1
ATOM 667 O O . VAL A 1 84 ? 11.656 9.467 5.704 1.00 92.00 84 VAL A O 1
ATOM 670 N N . ASP A 1 85 ? 12.346 10.581 7.495 1.00 94.62 85 ASP A N 1
ATOM 671 C CA . ASP A 1 85 ? 13.688 9.994 7.414 1.00 94.62 85 ASP A CA 1
ATOM 672 C C . ASP A 1 85 ? 13.604 8.465 7.555 1.00 94.62 85 ASP A C 1
ATOM 674 O O . ASP A 1 85 ? 12.977 7.963 8.488 1.00 94.62 85 ASP A O 1
ATOM 678 N N . TRP A 1 86 ? 14.243 7.708 6.658 1.00 96.44 86 TRP A N 1
ATOM 679 C CA . TRP A 1 86 ? 14.171 6.240 6.656 1.00 96.44 86 TRP A CA 1
ATOM 680 C C . TRP A 1 86 ? 14.597 5.620 7.994 1.00 96.44 86 TRP A C 1
ATOM 682 O O . TRP A 1 86 ? 14.067 4.587 8.395 1.00 96.44 86 TRP A O 1
ATOM 692 N N . ARG A 1 87 ? 15.488 6.289 8.736 1.00 97.00 87 ARG A N 1
ATOM 693 C CA . ARG A 1 87 ? 15.934 5.867 10.074 1.00 97.00 87 ARG A CA 1
ATOM 694 C C . ARG A 1 87 ? 14.820 5.940 11.120 1.00 97.00 87 ARG A C 1
ATOM 696 O O . ARG A 1 87 ? 14.854 5.219 12.112 1.00 97.00 87 ARG A O 1
ATOM 703 N N . ASN A 1 88 ? 13.832 6.802 10.893 1.00 97.00 88 ASN A N 1
ATOM 704 C CA . ASN A 1 88 ? 12.694 7.030 11.776 1.00 97.00 88 ASN A CA 1
ATOM 705 C C . ASN A 1 88 ? 11.434 6.273 11.341 1.00 97.00 88 ASN A C 1
ATOM 707 O O . ASN A 1 88 ? 10.497 6.193 12.134 1.00 97.00 88 ASN A O 1
ATOM 711 N N . VAL A 1 89 ? 11.407 5.697 10.134 1.00 97.00 89 VAL A N 1
ATOM 712 C CA . VAL A 1 89 ? 10.250 4.971 9.580 1.00 97.00 89 VAL A CA 1
ATOM 713 C C . VAL A 1 89 ? 9.686 3.907 10.531 1.00 97.00 89 VAL A C 1
ATOM 715 O O . VAL A 1 89 ? 8.479 3.954 10.774 1.00 97.00 89 VAL A O 1
ATOM 718 N N . PRO A 1 90 ? 10.489 2.995 11.125 1.00 96.50 90 PRO A N 1
ATOM 719 C CA . PRO A 1 90 ? 9.938 1.969 12.012 1.00 96.50 90 PRO A CA 1
ATOM 720 C C . PRO A 1 90 ? 9.185 2.587 13.197 1.00 96.50 90 PRO A C 1
ATOM 722 O O . PRO A 1 90 ? 8.053 2.215 13.500 1.00 96.50 90 PRO A O 1
ATOM 725 N N . ASN A 1 91 ? 9.789 3.597 13.829 1.00 95.94 91 ASN A N 1
ATOM 726 C CA . ASN A 1 91 ? 9.201 4.294 14.970 1.00 95.94 91 ASN A CA 1
ATOM 727 C C . ASN A 1 91 ? 7.959 5.101 14.572 1.00 95.94 91 ASN A C 1
ATOM 729 O O . ASN A 1 91 ? 6.978 5.106 15.313 1.00 95.94 91 ASN A O 1
ATOM 733 N N . ALA A 1 92 ? 7.987 5.773 13.419 1.00 95.56 92 ALA A N 1
ATOM 734 C CA . ALA A 1 92 ? 6.859 6.544 12.912 1.00 95.56 92 ALA A CA 1
ATOM 735 C C . ALA A 1 92 ? 5.654 5.639 12.621 1.00 95.56 92 ALA A C 1
ATOM 737 O O . ALA A 1 92 ? 4.551 5.947 13.065 1.00 95.56 92 ALA A O 1
ATOM 738 N N . LEU A 1 93 ? 5.865 4.486 11.975 1.00 95.50 93 LEU A N 1
ATOM 739 C CA . LEU A 1 93 ? 4.788 3.535 11.700 1.00 95.50 93 LEU A CA 1
ATOM 740 C C . LEU A 1 93 ? 4.230 2.915 12.988 1.00 95.50 93 LEU A C 1
ATOM 742 O O . LEU A 1 93 ? 3.016 2.808 13.139 1.00 95.50 93 LEU A O 1
ATOM 746 N N . HIS A 1 94 ? 5.087 2.566 13.954 1.00 93.44 94 HIS A N 1
ATOM 747 C CA . HIS A 1 94 ? 4.626 2.100 15.265 1.00 93.44 94 HIS A CA 1
ATOM 748 C C . HIS A 1 94 ? 3.796 3.158 16.003 1.00 93.44 94 HIS A C 1
ATOM 750 O O . HIS A 1 94 ? 2.797 2.810 16.636 1.00 93.44 94 HIS A O 1
ATOM 756 N N . ARG A 1 95 ? 4.173 4.442 15.918 1.00 92.88 95 ARG A N 1
ATOM 757 C CA . ARG A 1 95 ? 3.387 5.546 16.489 1.00 92.88 95 ARG A CA 1
ATOM 758 C C . ARG A 1 95 ? 2.054 5.721 15.771 1.00 92.88 95 ARG A C 1
ATOM 760 O O . ARG A 1 95 ? 1.036 5.791 16.456 1.00 92.88 95 ARG A O 1
ATOM 767 N N . LEU A 1 96 ? 2.046 5.721 14.436 1.00 92.88 96 LEU A N 1
ATOM 768 C CA . LEU A 1 96 ? 0.813 5.771 13.650 1.00 92.88 96 LEU A CA 1
ATOM 769 C C . LEU A 1 96 ? -0.110 4.609 14.020 1.00 92.88 96 LEU A C 1
ATOM 771 O O . LEU A 1 96 ? -1.287 4.824 14.252 1.00 92.88 96 LEU A O 1
ATOM 775 N N . TRP A 1 97 ? 0.407 3.391 14.170 1.00 89.31 97 TRP A N 1
ATOM 776 C CA . TRP A 1 97 ? -0.429 2.263 14.577 1.00 89.31 97 TRP A CA 1
ATOM 777 C C . TRP A 1 97 ? -0.975 2.408 16.004 1.00 89.31 97 TRP A C 1
ATOM 779 O O . TRP A 1 97 ? -2.157 2.181 16.258 1.00 89.31 97 TRP A O 1
ATOM 789 N N . LYS A 1 98 ? -0.122 2.815 16.951 1.00 88.00 98 LYS A N 1
ATOM 790 C CA . LYS A 1 98 ? -0.497 2.957 18.364 1.00 88.00 98 LYS A CA 1
ATOM 791 C C . LYS A 1 98 ? -1.536 4.058 18.592 1.00 88.00 98 LYS A C 1
ATOM 793 O O . LYS A 1 98 ? -2.413 3.889 19.431 1.00 88.00 98 LYS A O 1
ATOM 798 N N . HIS A 1 99 ? -1.415 5.177 17.883 1.00 86.56 99 HIS A N 1
ATOM 799 C CA . HIS A 1 99 ? -2.220 6.381 18.116 1.00 86.56 99 HIS A CA 1
ATOM 800 C C . HIS A 1 99 ? -3.269 6.632 17.027 1.00 86.56 99 HIS A C 1
ATOM 802 O O . HIS A 1 99 ? -4.235 7.355 17.252 1.00 86.56 99 HIS A O 1
ATOM 808 N N . GLY A 1 100 ? -3.130 5.989 15.870 1.00 83.56 100 GLY A N 1
ATOM 809 C CA . GLY A 1 100 ? -4.007 6.152 14.715 1.00 83.56 100 GLY A CA 1
ATOM 810 C C . GLY A 1 100 ? -5.371 5.487 14.854 1.00 83.56 100 GLY A C 1
ATOM 811 O O . GLY A 1 100 ? -6.182 5.596 13.946 1.00 83.56 100 GLY A O 1
ATOM 812 N N . GLN A 1 101 ? -5.663 4.831 15.982 1.00 78.56 101 GLN A N 1
ATOM 813 C CA . GLN A 1 101 ? -6.965 4.202 16.234 1.00 78.56 101 GLN A CA 1
ATOM 814 C C . GLN A 1 101 ? -8.136 5.197 16.247 1.00 78.56 101 GLN A C 1
ATOM 816 O O . GLN A 1 101 ? -9.283 4.780 16.101 1.00 78.56 101 GLN A O 1
ATOM 821 N N . HIS A 1 102 ? -7.849 6.487 16.438 1.00 84.12 102 HIS A N 1
ATOM 822 C CA . HIS A 1 102 ? -8.830 7.573 16.415 1.00 84.12 102 HIS A CA 1
ATOM 823 C C . HIS A 1 102 ? -8.910 8.291 15.064 1.00 84.12 102 HIS A C 1
ATOM 825 O O . HIS A 1 102 ? -9.755 9.164 14.888 1.00 84.12 102 HIS A O 1
ATOM 831 N N . LEU A 1 103 ? -8.032 7.948 14.120 1.00 90.56 103 LEU A N 1
ATOM 832 C CA . LEU A 1 103 ? -8.060 8.517 12.782 1.00 90.56 103 LEU A CA 1
ATOM 833 C C . LEU A 1 103 ? -9.156 7.840 11.963 1.00 90.56 103 LEU A C 1
ATOM 835 O O . LEU A 1 103 ? -9.366 6.629 12.049 1.00 90.56 103 LEU A O 1
ATOM 839 N N . SER A 1 104 ? -9.814 8.620 11.112 1.00 93.69 104 SER A N 1
ATOM 840 C CA . SER A 1 104 ? -10.602 8.046 10.022 1.00 93.69 104 SER A CA 1
ATOM 841 C C . SER A 1 104 ? -9.696 7.245 9.069 1.00 93.69 104 SER A C 1
ATOM 843 O O . SER A 1 104 ? -8.498 7.544 8.968 1.00 93.69 104 SER A O 1
ATOM 845 N N . PRO A 1 105 ? -10.233 6.268 8.313 1.00 94.81 105 PRO A N 1
ATOM 846 C CA . PRO A 1 105 ? -9.445 5.489 7.356 1.00 94.81 105 PRO A CA 1
ATOM 847 C C . PRO A 1 105 ? -8.642 6.353 6.373 1.00 94.81 105 PRO A C 1
ATOM 849 O O . PRO A 1 105 ? -7.480 6.057 6.097 1.00 94.81 105 PRO A O 1
ATOM 852 N N . ILE A 1 106 ? -9.216 7.464 5.893 1.00 93.88 106 ILE A N 1
ATOM 853 C CA . ILE A 1 106 ? -8.531 8.383 4.971 1.00 93.88 106 ILE A CA 1
ATOM 854 C C . ILE A 1 106 ? -7.392 9.162 5.645 1.00 93.88 106 ILE A C 1
ATOM 856 O O . ILE A 1 106 ? -6.341 9.369 5.039 1.00 93.88 106 ILE A O 1
ATOM 860 N N . GLN A 1 107 ? -7.552 9.558 6.911 1.00 93.06 107 GLN A N 1
ATOM 861 C CA . GLN A 1 107 ? -6.478 10.196 7.679 1.00 93.06 107 GLN A CA 1
ATOM 862 C C . GLN A 1 107 ? -5.344 9.205 7.956 1.00 93.06 107 GLN A C 1
ATOM 864 O O . GLN A 1 107 ? -4.182 9.548 7.761 1.00 93.06 107 GLN A O 1
ATOM 869 N N . PHE A 1 108 ? -5.670 7.964 8.335 1.00 94.69 108 PHE A N 1
ATOM 870 C CA . PHE A 1 108 ? -4.668 6.913 8.519 1.00 94.69 108 PHE A CA 1
ATOM 871 C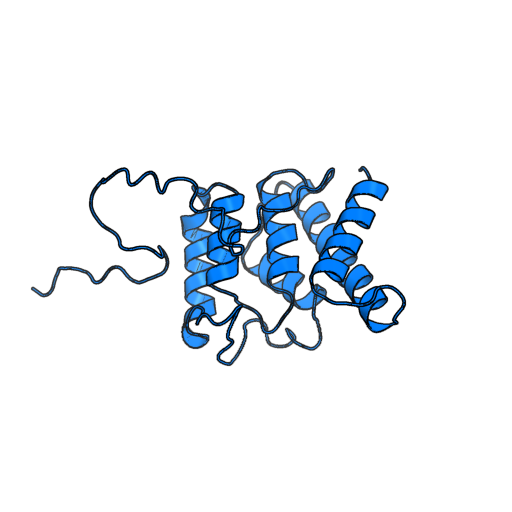 C . PHE A 1 108 ? -3.891 6.651 7.222 1.00 94.69 108 PHE A C 1
ATOM 873 O O . PHE A 1 108 ? -2.662 6.616 7.237 1.00 94.69 108 PHE A O 1
ATOM 880 N N . TYR A 1 109 ? -4.599 6.515 6.095 1.00 94.81 109 TYR A N 1
ATOM 881 C CA . TYR A 1 109 ? -3.997 6.372 4.768 1.00 94.81 109 TYR A CA 1
ATOM 882 C C . TYR A 1 109 ? -3.052 7.535 4.441 1.00 94.81 109 TYR A C 1
ATOM 884 O O . TYR A 1 109 ? -1.923 7.313 4.008 1.00 94.81 109 TYR A O 1
ATOM 892 N N . THR A 1 110 ? -3.483 8.770 4.707 1.00 92.00 110 THR A N 1
ATOM 893 C CA . THR A 1 110 ? -2.680 9.975 4.452 1.00 92.00 110 THR A CA 1
ATOM 894 C C . THR A 1 110 ? -1.381 9.964 5.260 1.00 92.00 110 THR A C 1
ATOM 896 O O . THR A 1 110 ? -0.305 10.169 4.702 1.00 92.00 110 THR A O 1
ATOM 899 N N . GLU A 1 111 ? -1.451 9.672 6.561 1.00 93.50 111 GLU A N 1
ATOM 900 C CA . GLU A 1 111 ? -0.264 9.573 7.419 1.00 93.50 111 GLU A CA 1
ATOM 901 C C . GLU A 1 111 ? 0.665 8.432 6.983 1.00 93.50 111 GLU A C 1
ATOM 903 O O . GLU A 1 111 ? 1.887 8.592 6.953 1.00 93.50 111 GLU A O 1
ATOM 908 N N . PHE A 1 112 ? 0.103 7.287 6.590 1.00 95.50 112 PHE A N 1
ATOM 909 C CA . PHE A 1 112 ? 0.874 6.161 6.070 1.00 95.50 112 PHE A CA 1
ATOM 910 C C . PHE A 1 112 ? 1.651 6.540 4.798 1.00 95.50 112 PHE A C 1
ATOM 912 O O . PHE A 1 112 ? 2.852 6.269 4.706 1.00 95.50 112 PHE A O 1
ATOM 919 N N . GLU A 1 113 ? 1.004 7.224 3.851 1.00 93.19 113 GLU A N 1
ATOM 920 C CA . GLU A 1 113 ? 1.642 7.689 2.615 1.00 93.19 113 GLU A CA 1
ATOM 921 C C . GLU A 1 113 ? 2.750 8.724 2.875 1.00 93.19 113 GLU A C 1
ATOM 923 O O . GLU A 1 113 ? 3.761 8.715 2.168 1.00 93.19 113 GLU A O 1
ATOM 928 N N . LEU A 1 114 ? 2.606 9.571 3.905 1.00 92.31 114 LEU A N 1
ATOM 929 C CA . LEU A 1 114 ? 3.634 10.533 4.335 1.00 92.31 114 LEU A CA 1
ATOM 930 C C . LEU A 1 114 ? 4.842 9.861 5.005 1.00 92.31 114 LEU A C 1
ATOM 932 O O . LEU A 1 114 ? 5.980 10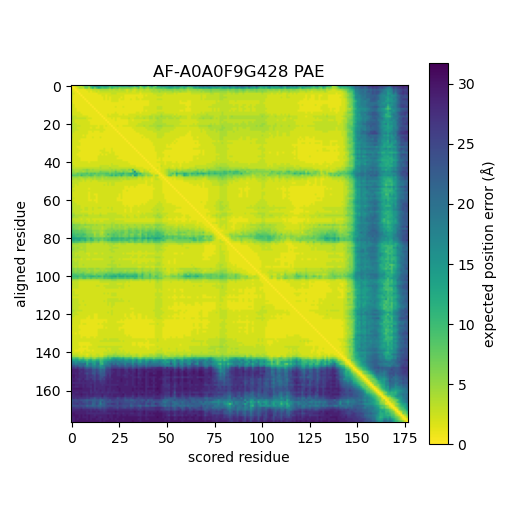.312 4.836 1.00 92.31 114 LEU A O 1
ATOM 936 N N . ILE A 1 115 ? 4.622 8.781 5.761 1.00 95.94 115 ILE A N 1
ATOM 937 C CA . ILE A 1 115 ? 5.709 7.959 6.316 1.00 95.94 115 ILE A CA 1
ATOM 938 C C . ILE A 1 115 ? 6.461 7.247 5.186 1.00 95.94 115 ILE A C 1
ATOM 940 O O . ILE A 1 115 ? 7.699 7.180 5.197 1.00 95.94 115 ILE A O 1
ATOM 944 N N . HIS A 1 116 ? 5.710 6.740 4.206 1.00 96.62 116 HIS A N 1
ATOM 945 C CA . HIS A 1 116 ? 6.213 6.043 3.026 1.00 96.62 116 HIS A CA 1
ATOM 946 C C . HIS A 1 116 ? 7.217 4.932 3.393 1.00 96.62 116 HIS A C 1
ATOM 948 O O . HIS A 1 116 ? 8.412 5.034 3.092 1.00 96.62 116 HIS A O 1
ATOM 954 N N . PRO A 1 117 ? 6.788 3.911 4.157 1.00 97.75 117 PRO A N 1
ATOM 955 C CA . PRO A 1 117 ? 7.700 3.028 4.883 1.00 97.75 117 PRO A CA 1
ATOM 956 C C . PRO A 1 117 ? 8.546 2.077 4.018 1.00 97.75 117 PRO A C 1
ATOM 958 O O . PRO A 1 117 ? 9.556 1.554 4.499 1.00 97.75 117 PRO A O 1
ATOM 961 N N . PHE A 1 11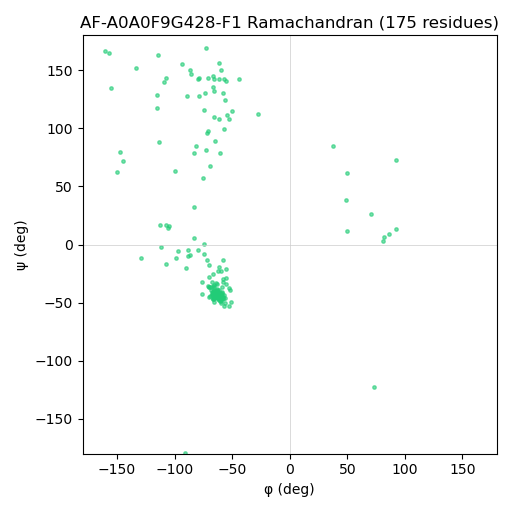8 ? 8.171 1.845 2.763 1.00 98.06 118 PHE A N 1
ATOM 962 C CA . PHE A 1 118 ? 8.753 0.806 1.910 1.00 98.06 118 PHE A CA 1
ATOM 963 C C . PHE A 1 118 ? 9.508 1.367 0.711 1.00 98.06 118 PHE A C 1
ATOM 965 O O . PHE A 1 118 ? 9.349 2.534 0.349 1.00 98.06 118 PHE A O 1
ATOM 972 N N . ASN A 1 119 ? 10.346 0.526 0.095 1.00 96.69 119 ASN A N 1
ATOM 973 C CA . ASN A 1 119 ? 11.091 0.905 -1.108 1.00 96.69 119 ASN A CA 1
ATOM 974 C C . ASN A 1 119 ? 10.160 1.100 -2.311 1.00 96.69 119 ASN A C 1
ATOM 976 O O . ASN A 1 119 ? 10.460 1.902 -3.189 1.00 96.69 119 ASN A O 1
ATOM 980 N N . ASP A 1 120 ? 9.065 0.341 -2.359 1.00 96.00 120 ASP A N 1
ATOM 981 C CA . ASP A 1 120 ? 8.019 0.424 -3.376 1.00 96.00 120 ASP A CA 1
ATOM 982 C C . ASP A 1 120 ? 6.731 -0.234 -2.846 1.00 96.00 120 ASP A C 1
ATOM 984 O O . ASP A 1 120 ? 6.748 -0.935 -1.828 1.00 96.00 120 ASP A O 1
ATOM 988 N N . GLY A 1 121 ? 5.612 -0.005 -3.529 1.00 96.69 121 GLY A N 1
ATOM 989 C CA . GLY A 1 121 ? 4.315 -0.589 -3.197 1.00 96.69 121 GLY A CA 1
ATOM 990 C C . GLY A 1 121 ? 3.551 0.132 -2.088 1.00 96.69 121 GLY A C 1
ATOM 991 O O . GLY A 1 121 ? 2.487 -0.347 -1.708 1.00 96.69 121 GLY A O 1
ATOM 992 N N . ASN A 1 122 ? 4.037 1.282 -1.598 1.00 97.06 122 ASN A N 1
ATOM 993 C CA . ASN A 1 122 ? 3.390 2.049 -0.522 1.00 97.06 122 ASN A CA 1
ATOM 994 C C . ASN A 1 122 ? 1.915 2.338 -0.840 1.00 97.06 122 ASN A C 1
ATOM 996 O O . ASN A 1 122 ? 1.053 1.885 -0.097 1.00 97.06 122 ASN A O 1
ATOM 1000 N N . GLY A 1 123 ? 1.614 2.914 -2.009 1.00 95.69 123 GLY A N 1
ATOM 1001 C CA . GLY A 1 123 ? 0.230 3.205 -2.399 1.00 95.69 123 GLY A CA 1
ATOM 1002 C C . GLY A 1 123 ? -0.678 1.969 -2.444 1.00 95.69 123 GLY A C 1
ATOM 1003 O O . GLY A 1 123 ? -1.828 2.043 -2.025 1.00 95.69 123 GLY A O 1
ATOM 1004 N N . ARG A 1 124 ? -0.151 0.808 -2.869 1.00 98.00 124 ARG A N 1
ATOM 1005 C CA . ARG A 1 124 ? -0.899 -0.465 -2.898 1.00 98.00 124 ARG A CA 1
ATOM 1006 C C . ARG A 1 124 ? -1.171 -0.991 -1.489 1.00 98.00 124 ARG A C 1
ATOM 1008 O O . ARG A 1 124 ? -2.299 -1.373 -1.197 1.00 98.00 124 ARG A O 1
ATOM 1015 N N . VAL A 1 125 ? -0.172 -0.967 -0.603 1.00 98.38 125 VAL A N 1
ATOM 1016 C CA . VAL A 1 125 ? -0.352 -1.331 0.814 1.00 98.38 125 VAL A CA 1
ATOM 1017 C C . VAL A 1 125 ? -1.346 -0.375 1.479 1.00 98.38 125 VAL A C 1
ATOM 1019 O O . VAL A 1 125 ? -2.267 -0.819 2.158 1.00 98.38 125 VAL A O 1
ATOM 1022 N N . GLY A 1 126 ? -1.203 0.928 1.236 1.00 97.31 126 GLY A N 1
ATOM 1023 C CA . GLY A 1 126 ? -2.099 1.963 1.737 1.00 97.31 126 GLY A CA 1
ATOM 1024 C C . GLY A 1 126 ? -3.540 1.767 1.266 1.00 97.31 126 GLY A C 1
ATOM 1025 O O . GLY A 1 126 ? -4.452 1.867 2.078 1.00 97.31 126 GLY A O 1
ATOM 1026 N N . ALA A 1 127 ? -3.760 1.420 -0.005 1.00 97.75 127 ALA A N 1
ATOM 1027 C CA . ALA A 1 127 ? -5.092 1.144 -0.543 1.00 97.75 127 ALA A CA 1
ATOM 1028 C C . ALA A 1 127 ? -5.763 -0.066 0.132 1.00 97.75 127 ALA A C 1
ATOM 1030 O O . ALA A 1 127 ? -6.957 -0.011 0.435 1.00 97.75 127 ALA A O 1
ATOM 1031 N N . ILE A 1 128 ? -5.006 -1.135 0.414 1.00 98.38 128 ILE A N 1
ATOM 1032 C CA . ILE A 1 128 ? -5.525 -2.294 1.159 1.00 98.38 128 ILE A CA 1
ATOM 1033 C C . ILE A 1 128 ? -5.846 -1.898 2.603 1.00 98.38 128 ILE A C 1
ATOM 1035 O O . ILE A 1 128 ? -6.931 -2.200 3.091 1.00 98.38 128 ILE A O 1
ATOM 1039 N N . LEU A 1 129 ? -4.940 -1.182 3.279 1.00 97.50 129 LEU A N 1
ATOM 1040 C CA . LEU A 1 129 ? -5.156 -0.714 4.653 1.00 97.50 129 LEU A CA 1
ATOM 1041 C C . LEU A 1 129 ? -6.369 0.206 4.766 1.00 97.50 129 LEU A C 1
ATOM 1043 O O . LEU A 1 129 ? -7.151 0.061 5.699 1.00 97.50 129 LEU A O 1
ATOM 1047 N N . TYR A 1 130 ? -6.541 1.120 3.812 1.00 97.31 130 TYR A N 1
ATOM 1048 C CA . TYR A 1 130 ? -7.709 1.984 3.733 1.00 97.31 130 TYR A CA 1
ATOM 1049 C C . TYR A 1 130 ? -8.989 1.151 3.661 1.00 97.31 130 TYR A C 1
ATOM 1051 O O . TYR A 1 130 ? -9.862 1.321 4.504 1.00 97.31 130 TYR A O 1
ATOM 1059 N N . ASN A 1 131 ? -9.068 0.201 2.726 1.00 97.88 131 ASN A N 1
ATOM 1060 C CA . ASN A 1 131 ? -10.262 -0.624 2.552 1.00 97.88 131 ASN A CA 1
ATOM 1061 C C . ASN A 1 131 ? -10.529 -1.560 3.739 1.00 97.88 131 ASN A C 1
ATOM 1063 O O . ASN A 1 131 ? -11.683 -1.750 4.107 1.00 97.88 131 ASN A O 1
ATOM 1067 N N . TRP A 1 132 ? -9.490 -2.095 4.382 1.00 97.25 132 TRP A N 1
ATOM 1068 C CA . TRP A 1 132 ? -9.636 -2.889 5.606 1.00 97.25 132 TRP A CA 1
ATOM 1069 C C . TRP A 1 132 ? -10.166 -2.034 6.764 1.00 97.25 132 TRP A C 1
ATOM 1071 O O . TRP A 1 132 ? -11.117 -2.405 7.443 1.00 97.25 132 TRP A O 1
ATOM 1081 N N . LEU A 1 133 ? -9.612 -0.840 6.977 1.00 95.31 133 LEU A N 1
ATOM 1082 C CA . LEU A 1 133 ? -10.078 0.054 8.041 1.00 95.31 133 LEU A CA 1
ATOM 1083 C C . LEU A 1 133 ? -11.470 0.642 7.763 1.00 95.31 133 LEU A C 1
ATOM 1085 O O . LEU A 1 133 ? -12.192 0.960 8.707 1.00 95.31 133 LEU A O 1
ATOM 1089 N N . ASN A 1 134 ? -11.837 0.792 6.491 1.00 95.50 134 ASN A N 1
ATOM 1090 C CA . ASN A 1 134 ? -13.126 1.319 6.044 1.00 95.50 134 ASN A CA 1
ATOM 1091 C C . ASN A 1 134 ? -14.218 0.233 5.945 1.00 95.50 134 ASN A C 1
ATOM 1093 O O . ASN A 1 134 ? -15.385 0.563 5.759 1.00 95.50 134 ASN A O 1
ATOM 1097 N N . GLY A 1 135 ? -13.864 -1.052 6.084 1.00 95.69 135 GLY A N 1
ATOM 1098 C CA . GLY A 1 135 ? -14.804 -2.171 5.949 1.00 95.69 135 GLY A CA 1
ATOM 1099 C C . GLY A 1 135 ? -15.281 -2.402 4.512 1.00 95.69 135 GLY A C 1
ATOM 1100 O O . GLY A 1 135 ? -16.380 -2.908 4.292 1.00 95.69 135 GLY A O 1
ATOM 1101 N N . THR A 1 136 ? -14.470 -2.013 3.528 1.00 96.81 136 THR A N 1
ATOM 1102 C CA . THR A 1 136 ? -14.792 -2.043 2.094 1.00 96.81 136 THR A CA 1
ATOM 1103 C C . THR A 1 136 ? -13.951 -3.064 1.320 1.00 96.81 136 THR A C 1
ATOM 1105 O O . THR A 1 136 ? -13.916 -3.039 0.097 1.00 96.81 136 THR A O 1
ATOM 1108 N N . LEU A 1 137 ? -13.302 -4.035 1.980 1.00 97.00 137 LEU A N 1
ATOM 1109 C CA . LEU A 1 137 ? -12.530 -5.083 1.282 1.00 97.00 137 LEU A CA 1
ATOM 1110 C C . LEU A 1 137 ? -13.366 -5.944 0.312 1.00 97.00 137 LEU A C 1
ATOM 1112 O O . LEU A 1 137 ? -12.807 -6.555 -0.602 1.00 97.00 137 LEU A O 1
ATOM 1116 N N . GLU A 1 138 ? -14.685 -6.010 0.510 1.00 96.38 138 GLU A N 1
ATOM 1117 C CA . GLU A 1 138 ? -15.630 -6.758 -0.333 1.00 96.38 138 GLU A CA 1
ATOM 1118 C C . GLU A 1 138 ? -16.206 -5.939 -1.502 1.00 96.38 138 GLU A C 1
ATOM 1120 O O . GLU A 1 138 ? -16.709 -6.538 -2.461 1.00 96.38 138 GLU A O 1
ATOM 1125 N N . ASP A 1 139 ? -16.143 -4.608 -1.406 1.00 96.88 139 ASP A N 1
ATOM 1126 C CA . ASP A 1 139 ? -16.607 -3.630 -2.396 1.00 96.88 139 ASP A CA 1
ATOM 1127 C C . ASP A 1 139 ? -15.700 -2.385 -2.332 1.00 96.88 139 ASP A C 1
ATOM 1129 O O . ASP A 1 139 ? -16.011 -1.422 -1.632 1.00 96.88 139 ASP A O 1
ATOM 1133 N N . PRO A 1 140 ? -14.507 -2.452 -2.948 1.00 97.31 140 PRO A N 1
ATOM 1134 C CA . PRO A 1 140 ? -13.428 -1.522 -2.651 1.00 97.31 140 PRO A CA 1
ATOM 1135 C C . PRO A 1 140 ? -13.652 -0.104 -3.148 1.00 97.31 140 PRO A C 1
ATOM 1137 O O . PRO A 1 140 ? -14.088 0.138 -4.273 1.00 97.31 140 PRO A O 1
ATOM 1140 N N . GLU A 1 141 ? -13.196 0.832 -2.326 1.00 95.62 141 GLU A N 1
ATOM 1141 C CA . GLU A 1 141 ? -13.177 2.259 -2.594 1.00 95.62 141 GLU A CA 1
ATOM 1142 C C . GLU A 1 141 ? -11.737 2.733 -2.819 1.00 95.62 141 GLU A C 1
ATOM 1144 O O . GLU A 1 141 ? -10.792 2.316 -2.137 1.00 95.62 141 GLU A O 1
ATOM 1149 N N . ALA A 1 142 ? -11.554 3.624 -3.794 1.00 92.00 142 ALA A N 1
ATOM 1150 C CA . ALA A 1 142 ? -10.275 4.287 -3.997 1.00 92.00 142 ALA A CA 1
ATOM 1151 C C . ALA A 1 142 ? -10.125 5.417 -2.970 1.00 92.00 142 ALA A C 1
ATOM 1153 O O . ALA A 1 142 ? -11.017 6.266 -2.888 1.00 92.00 142 ALA A O 1
ATOM 1154 N N . PRO A 1 143 ? -9.014 5.480 -2.212 1.00 88.62 143 PRO A N 1
ATOM 1155 C CA . PRO A 1 143 ? -8.762 6.633 -1.363 1.00 88.62 143 PRO A CA 1
ATOM 1156 C C . PRO A 1 143 ? -8.643 7.888 -2.239 1.00 88.62 143 PRO A C 1
ATOM 1158 O O . PRO A 1 143 ? -8.094 7.839 -3.343 1.00 88.62 143 PRO A O 1
ATOM 1161 N N . ALA A 1 144 ? -9.161 9.020 -1.759 1.00 81.12 144 ALA A N 1
ATOM 1162 C CA . ALA A 1 144 ? -9.051 10.290 -2.474 1.00 81.12 144 ALA A CA 1
ATOM 1163 C C . ALA A 1 144 ? -7.574 10.627 -2.772 1.00 81.12 144 ALA A C 1
ATOM 1165 O O . ALA A 1 144 ? -6.706 10.404 -1.926 1.00 81.12 144 ALA A O 1
ATOM 1166 N N . ASP A 1 145 ? -7.266 11.178 -3.956 1.00 67.50 145 ASP A N 1
ATOM 1167 C CA . ASP A 1 145 ? -5.893 11.601 -4.279 1.00 67.50 145 ASP A CA 1
ATOM 1168 C C . ASP A 1 145 ? -5.537 12.862 -3.477 1.00 67.50 145 ASP A C 1
ATOM 1170 O O . ASP A 1 145 ? -5.842 13.998 -3.850 1.00 67.50 145 ASP A O 1
ATOM 1174 N N . MET A 1 146 ? -4.879 12.646 -2.339 1.00 59.88 146 MET A N 1
ATOM 1175 C CA . MET A 1 146 ? -4.473 13.702 -1.409 1.00 59.88 146 MET A CA 1
ATOM 1176 C C . MET A 1 146 ? -3.281 14.529 -1.917 1.00 59.88 146 MET A C 1
ATOM 1178 O O . MET A 1 146 ? -2.939 15.554 -1.328 1.00 59.88 146 MET A O 1
ATOM 1182 N N . PHE A 1 147 ? -2.649 14.121 -3.021 1.00 53.22 147 PHE A N 1
ATOM 1183 C CA . PHE A 1 147 ? -1.428 14.731 -3.544 1.00 53.22 147 PHE A CA 1
ATOM 1184 C C . PHE A 1 147 ? -1.643 15.464 -4.885 1.00 53.22 147 PHE A C 1
ATOM 1186 O O . PHE A 1 147 ? -0.705 16.076 -5.397 1.00 53.22 147 PHE A O 1
ATOM 1193 N N . THR A 1 148 ? -2.852 15.449 -5.460 1.00 47.03 148 THR A N 1
ATOM 1194 C CA . THR A 1 148 ? -3.245 16.242 -6.644 1.00 47.03 148 THR A CA 1
ATOM 1195 C C . THR A 1 148 ? -4.034 17.495 -6.261 1.00 47.03 148 THR A C 1
ATOM 1197 O O . THR A 1 148 ? -5.200 17.632 -6.608 1.00 47.03 148 THR A O 1
ATOM 1200 N N . GLY A 1 149 ? -3.423 18.423 -5.521 1.00 38.59 149 GLY A N 1
ATOM 1201 C CA . GLY A 1 149 ? -3.648 19.877 -5.649 1.00 38.59 149 GLY A CA 1
ATOM 1202 C C . GLY A 1 149 ? -5.065 20.491 -5.669 1.00 38.59 149 GLY A C 1
ATOM 1203 O O . GLY A 1 149 ? -5.171 21.672 -5.976 1.00 38.59 149 GLY A O 1
ATOM 1204 N N . THR A 1 150 ? -6.139 19.775 -5.341 1.00 31.55 150 THR A N 1
ATOM 1205 C CA . THR A 1 150 ? -7.507 20.318 -5.176 1.00 31.55 150 THR A CA 1
ATOM 1206 C C . THR A 1 150 ? -8.134 19.901 -3.844 1.00 31.55 150 THR A C 1
ATOM 1208 O O . THR A 1 150 ? -9.083 20.526 -3.386 1.00 31.55 150 THR A O 1
ATOM 1211 N N . GLY A 1 151 ? -7.511 18.948 -3.143 1.00 34.41 151 GLY A N 1
ATOM 1212 C CA . GLY A 1 151 ? -7.830 18.525 -1.781 1.00 34.41 151 GLY A CA 1
ATOM 1213 C C . GLY A 1 151 ? -7.213 19.385 -0.673 1.00 34.41 151 GLY A C 1
ATOM 1214 O O . GLY A 1 151 ? -6.972 18.875 0.414 1.00 34.41 151 GLY A O 1
ATOM 1215 N N . ARG A 1 152 ? -7.028 20.702 -0.874 1.00 35.34 152 ARG A N 1
ATOM 1216 C CA . ARG A 1 152 ? -7.192 21.634 0.262 1.00 35.34 152 ARG A CA 1
ATOM 1217 C C . ARG A 1 152 ? -8.698 21.776 0.522 1.00 35.34 152 ARG A C 1
ATOM 1219 O O . ARG A 1 152 ? -9.240 22.873 0.471 1.00 35.34 152 ARG A O 1
ATOM 1226 N N . GLY A 1 153 ? -9.363 20.645 0.771 1.00 33.25 153 GLY A N 1
ATOM 1227 C CA . GLY A 1 153 ? -10.562 20.652 1.586 1.00 33.25 153 GLY A CA 1
ATOM 1228 C C . GLY A 1 153 ? -10.132 21.272 2.902 1.00 33.25 153 GLY A C 1
ATOM 1229 O O . GLY A 1 153 ? -9.089 20.903 3.445 1.00 33.25 153 GLY A O 1
ATOM 1230 N N . GLU A 1 154 ? -10.834 22.331 3.270 1.00 33.97 154 GLU A N 1
ATOM 1231 C CA . GLU A 1 154 ? -10.620 23.163 4.439 1.00 33.97 154 GLU A CA 1
ATOM 1232 C C . GLU A 1 154 ? -9.952 22.368 5.560 1.00 33.97 154 GLU A C 1
ATOM 1234 O O . GLU A 1 154 ? -10.524 21.437 6.126 1.00 33.97 154 GLU A O 1
ATOM 1239 N N . ARG A 1 155 ? -8.702 22.733 5.870 1.00 38.12 155 ARG A N 1
ATOM 1240 C CA . ARG A 1 155 ? -8.164 22.453 7.195 1.00 38.12 155 ARG A CA 1
ATOM 1241 C C . ARG A 1 155 ? -9.147 23.131 8.136 1.00 38.12 155 ARG A C 1
ATOM 1243 O O . ARG A 1 155 ? -9.088 24.351 8.274 1.00 38.12 155 ARG A O 1
ATOM 1250 N N . ILE A 1 156 ? -10.063 22.369 8.723 1.00 34.59 156 ILE A N 1
ATOM 1251 C CA . ILE A 1 156 ? -10.718 22.776 9.954 1.00 34.59 156 ILE A CA 1
ATOM 1252 C C . ILE A 1 156 ? -9.576 22.793 10.963 1.00 34.59 156 ILE A C 1
ATOM 1254 O O . ILE A 1 156 ? -9.184 21.780 11.533 1.00 34.59 156 ILE A O 1
ATOM 1258 N N . ILE A 1 157 ? -8.932 23.954 11.040 1.00 36.19 157 ILE A N 1
ATOM 1259 C CA . ILE A 1 157 ? -8.124 24.344 12.174 1.00 36.19 157 ILE A CA 1
ATOM 1260 C C . ILE A 1 157 ? -9.171 24.633 13.246 1.00 36.19 157 ILE A C 1
ATOM 1262 O O . ILE A 1 157 ? -9.595 25.771 13.418 1.00 36.19 157 ILE A O 1
ATOM 1266 N N . GLU A 1 158 ? -9.668 23.591 13.905 1.00 32.84 158 GLU A N 1
ATOM 1267 C CA . GLU A 1 158 ? -10.092 23.791 15.281 1.00 32.84 158 GLU A CA 1
ATOM 1268 C C . GLU A 1 158 ? -8.786 23.974 16.050 1.00 32.84 158 GLU A C 1
ATOM 1270 O O . GLU A 1 158 ? -8.017 23.041 16.280 1.00 32.84 158 GLU A O 1
ATOM 1275 N N . GLU A 1 159 ? -8.464 25.250 16.268 1.00 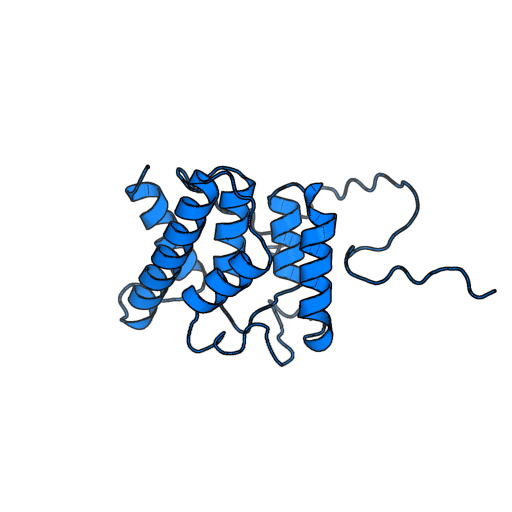39.78 159 GLU A N 1
ATOM 1276 C CA . GLU A 1 159 ? -7.416 25.713 17.163 1.00 39.78 159 GLU A CA 1
ATOM 1277 C C . GLU A 1 159 ? -7.748 25.242 18.583 1.00 39.78 159 GLU A C 1
ATOM 1279 O O . GLU A 1 159 ? -8.224 26.011 19.407 1.00 39.78 159 GLU A O 1
ATOM 1284 N N . GLU A 1 160 ? -7.485 23.978 18.889 1.00 39.28 160 GLU A N 1
ATOM 1285 C CA . GLU A 1 160 ? -7.303 23.535 20.266 1.00 39.28 160 GLU A CA 1
ATOM 1286 C C . GLU A 1 160 ? -5.847 23.089 20.429 1.00 39.28 160 GLU A C 1
ATOM 1288 O O . GLU A 1 160 ? -5.447 21.962 20.155 1.00 39.28 160 GLU A O 1
ATOM 1293 N N . GLU A 1 161 ? -5.030 24.087 20.765 1.00 41.16 161 GLU A N 1
ATOM 1294 C CA . GLU A 1 161 ? -3.823 23.995 21.587 1.00 41.16 161 GLU A CA 1
ATOM 1295 C C . GLU A 1 161 ? -2.936 22.740 21.408 1.00 41.16 161 GLU A C 1
ATOM 1297 O O . GLU A 1 161 ? -2.914 21.821 22.218 1.00 41.16 161 GLU A O 1
ATOM 1302 N N . GLY A 1 162 ? -2.047 22.800 20.409 1.00 41.72 162 GLY A N 1
ATOM 1303 C CA . GLY A 1 162 ? -0.659 22.364 20.598 1.00 41.72 162 GLY A CA 1
ATOM 1304 C C . GLY A 1 162 ? -0.284 20.912 20.273 1.00 41.72 162 GLY A C 1
ATOM 1305 O O . GLY A 1 162 ? 0.157 20.187 21.154 1.00 41.72 162 GLY A O 1
ATOM 1306 N N . CYS A 1 163 ? -0.228 20.540 18.991 1.00 40.12 163 CYS A N 1
ATOM 1307 C CA . CYS A 1 163 ? 0.970 19.877 18.448 1.00 40.12 163 CYS A CA 1
ATOM 1308 C C . CYS A 1 163 ? 1.050 20.103 16.925 1.00 40.12 163 CYS A C 1
ATOM 1310 O O . CYS A 1 163 ? 0.050 20.035 16.207 1.00 40.12 163 CYS A O 1
ATOM 1312 N N . CYS A 1 164 ? 2.242 20.446 16.431 1.00 43.16 164 CYS A N 1
ATOM 1313 C CA . CYS A 1 164 ? 2.483 20.680 15.011 1.00 43.16 164 CYS A CA 1
ATOM 1314 C C . CYS A 1 164 ? 2.297 19.379 14.224 1.00 43.16 164 CYS A C 1
ATOM 1316 O O . CYS A 1 164 ? 2.834 18.339 14.589 1.00 43.16 164 CYS A O 1
ATOM 1318 N N . GLN A 1 165 ? 1.543 19.455 13.130 1.00 54.03 165 GLN A N 1
ATOM 1319 C CA . GLN A 1 165 ? 1.500 18.402 12.124 1.00 54.03 165 GLN A CA 1
ATOM 1320 C C . GLN A 1 165 ? 2.863 18.275 11.433 1.00 54.03 165 GLN A C 1
ATOM 1322 O O . GLN A 1 165 ? 3.451 19.313 11.113 1.00 54.03 165 GLN A O 1
ATOM 1327 N N . PRO A 1 166 ? 3.313 17.053 11.107 1.00 51.78 166 PRO A N 1
ATOM 1328 C CA . PRO A 1 166 ? 2.597 15.780 11.263 1.00 51.78 166 PRO A CA 1
ATOM 1329 C C . PRO A 1 166 ? 2.739 15.143 12.660 1.00 51.78 166 PRO A C 1
ATOM 1331 O O . PRO A 1 166 ? 3.788 15.219 13.297 1.00 51.78 166 PRO A O 1
ATOM 1334 N N . TRP A 1 167 ? 1.684 14.448 13.110 1.00 47.62 167 TRP A N 1
ATOM 1335 C CA . TRP A 1 167 ? 1.527 13.879 14.467 1.00 47.62 167 TRP A CA 1
ATOM 1336 C C . TRP A 1 167 ? 2.630 12.894 14.905 1.00 47.62 167 TRP A C 1
ATOM 1338 O O . TRP A 1 167 ? 2.692 12.504 16.072 1.00 47.62 167 TRP A O 1
ATOM 1348 N N . TRP A 1 168 ? 3.473 12.426 13.981 1.00 48.91 168 TRP A N 1
ATOM 1349 C CA . TRP A 1 168 ? 4.571 11.504 14.269 1.00 48.91 168 TRP A CA 1
ATOM 1350 C C . TRP A 1 168 ? 5.882 12.200 14.654 1.00 48.91 168 TRP A C 1
ATOM 1352 O O . TRP A 1 168 ? 6.812 11.495 15.079 1.00 48.91 168 TRP A O 1
ATOM 1362 N N . GLU A 1 169 ? 5.994 13.524 14.508 1.00 44.47 169 GLU A N 1
ATOM 1363 C CA . GLU A 1 169 ? 7.112 14.284 15.064 1.00 44.47 169 GLU A CA 1
ATOM 1364 C C . GLU A 1 169 ? 7.027 14.250 16.592 1.00 44.47 169 GLU A C 1
ATOM 1366 O O . GLU A 1 169 ? 5.958 14.375 17.186 1.00 44.47 169 GLU A O 1
ATOM 1371 N N . VAL A 1 170 ? 8.166 14.021 17.251 1.00 43.09 170 VAL A N 1
ATOM 1372 C CA . VAL A 1 170 ? 8.252 14.190 18.703 1.00 43.09 170 VAL A CA 1
ATOM 1373 C C . VAL A 1 170 ? 7.938 15.659 18.952 1.00 43.09 170 VAL A C 1
ATOM 1375 O O . VAL A 1 170 ? 8.762 16.500 18.597 1.00 43.09 170 VAL A O 1
ATOM 1378 N N . CYS A 1 171 ? 6.758 15.977 19.505 1.00 45.38 171 CYS A N 1
ATOM 1379 C CA . CYS A 1 171 ? 6.477 17.327 19.980 1.00 45.38 171 CYS A CA 1
ATOM 1380 C C . CYS A 1 171 ? 7.682 17.692 20.871 1.00 45.38 171 CYS A C 1
ATOM 1382 O O . CYS A 1 171 ? 7.936 17.000 21.861 1.00 45.38 171 CYS A O 1
AT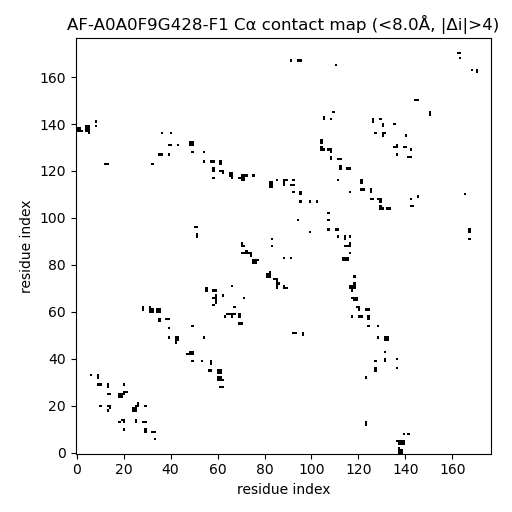OM 1384 N N . CYS A 1 172 ? 8.489 18.688 20.480 1.00 36.12 172 CYS A N 1
ATOM 1385 C CA . CYS A 1 172 ? 9.545 19.210 21.339 1.00 36.12 172 CYS A CA 1
ATOM 1386 C C . CYS A 1 172 ? 8.875 19.557 22.664 1.00 36.12 172 CYS A C 1
ATOM 1388 O O . CYS A 1 172 ? 8.079 20.494 22.721 1.00 36.12 172 CYS A O 1
ATOM 1390 N N . THR A 1 173 ? 9.141 18.772 23.705 1.00 38.62 173 THR A N 1
ATOM 1391 C CA . THR A 1 173 ? 8.701 19.080 25.058 1.00 38.62 173 THR A CA 1
ATOM 1392 C C . THR A 1 173 ? 9.221 20.477 25.359 1.00 38.62 173 THR A C 1
ATOM 1394 O O . THR A 1 173 ? 10.435 20.686 25.439 1.00 38.62 173 THR A O 1
ATOM 1397 N N . LYS A 1 174 ? 8.322 21.457 25.477 1.00 39.03 174 LYS A N 1
ATOM 1398 C CA . LYS A 1 174 ? 8.630 22.729 26.130 1.00 39.03 174 LYS A CA 1
ATOM 1399 C C . LYS A 1 174 ? 8.795 22.447 27.619 1.00 39.03 174 LYS A C 1
ATOM 1401 O O . LYS A 1 174 ? 7.966 22.875 28.389 1.00 39.03 174 LYS A O 1
ATOM 1406 N N . ASP A 1 175 ? 9.841 21.726 27.992 1.00 42.94 175 ASP A N 1
ATOM 1407 C CA . ASP A 1 175 ? 10.275 21.550 29.374 1.00 42.94 175 ASP A CA 1
ATOM 1408 C C . ASP A 1 175 ? 11.793 21.346 29.356 1.00 42.94 175 ASP A C 1
ATOM 1410 O O . ASP A 1 175 ? 12.334 20.292 29.680 1.00 42.94 175 ASP A O 1
ATOM 1414 N N . GLY A 1 176 ? 12.493 22.381 28.888 1.00 33.72 176 GLY A N 1
ATOM 1415 C CA . GLY A 1 176 ? 13.848 22.650 29.347 1.00 33.72 176 GLY A CA 1
ATOM 1416 C C . GLY A 1 176 ? 13.733 23.383 30.677 1.00 33.72 176 GLY A C 1
ATOM 1417 O O . GLY A 1 176 ? 13.684 24.611 30.686 1.00 33.72 176 GLY A O 1
ATOM 1418 N N . SER A 1 177 ? 13.596 22.622 31.762 1.00 38.41 177 SER A N 1
ATOM 1419 C CA . SER A 1 177 ? 13.839 23.094 33.130 1.00 38.41 177 SER A CA 1
ATOM 1420 C C . SER A 1 177 ? 15.330 23.282 33.370 1.00 38.41 177 SER A C 1
ATOM 1422 O O . SER A 1 177 ? 16.071 22.337 33.007 1.00 38.41 177 SER A O 1
#

Mean predicted aligned error: 8.43 Å

Foldseek 3Di:
DPPVLLLVVLLVLLVVVPDDCVDPVSVQLSVLLVVLLVVLVVQVVVVDQQDPVNLQVSQCSNPVVQCVVPFDPQWDADPNHTAPGLVCLVVLVVCCRVPVPPPQLLRSLVSQVRSVGTPDCSLSSSQSNSCSSVVCSVRGDRRPPCPPDPPVPDPPPPPDDDDDPPPSPPRPPPDPD

pLDDT: mean 84.63, std 21.25, range [31.55, 98.75]

Nearest PDB structures (foldseek):
  4u04-assembly1_A  TM=7.545E-01  e=3.791E-05  Homo sapiens
  4u0s-assembly1_A  TM=8.602E-01  e=2.348E-04  Homo sapiens
  4u0u-assembly1_A  TM=7.363E-01  e=3.078E-05  Homo sapiens
  4u07-assembly1_A  TM=8.320E-01  e=1.718E-04  Homo sapiens
  6i7i-assembly1_A-2  TM=7.794E-01  e=1.630E-04  Homo sapiens

Sequence (177 aa):
MNVIAVHNFIRAEVERQGFDLDTAEGMVRVSWMGLAWDYARMRESGGDKPSVYDILEMAYTIEPVRNARGFRQGPVIVRGQNVVDWRNVPNALHRLWKHGQHLSPIQFYTEFELIHPFNDGNGRVGAILYNWLNGTLEDPEAPADMFTGTGRGERIIEEEEGCCQPWWEVCCTKDGS

Radius of gyration: 16.93 Å; Cα contacts (8 Å, |Δi|>4): 195; chains: 1; bounding box: 35×39×54 Å

Secondary structure (DSSP, 8-state):
--HHHHHHHHHHHHHHTT--TTSHHHHHHHHHHHHHHHHHHHHHHTT----HHHHHHHHHHHSTTTTTTSS-SS--EETTEE-S-TTTHHHHHHHHHHHGGGS-HHHHHHHHHHH--SSS-HHHHHHHHHHHHHT-TTS--PPP-TTSS-----------S--PSSTTS----S---